Protein AF-A0A0U1M9D7-F1 (afdb_monomer_lite)

Organism: Talaromyces islandicus (NCBI:txid28573)

Sequence (191 aa):
MPFYHEQEESTPPPYGEDICLDQNQIEQNFIQRRTQWIRKDQLAHGVSSQAFLGKPVVIPRLAVHSMMSSPLPFMRAYAPDLQQLNISAEDFMAFIDNLAVVQTEPAPLQALNLAGTGIGFIPWHWALAAGLAMSASAIAGSKTITKRRTAKYLEIVNRDYFNPRGLKVSLYKDDDLFGLIRYPSNRPKLA

Structure (mmCIF, N/CA/C/O backbone):
data_AF-A0A0U1M9D7-F1
#
_entry.id   AF-A0A0U1M9D7-F1
#
loop_
_atom_site.group_PDB
_atom_site.id
_atom_site.type_symbol
_atom_site.label_atom_id
_atom_site.label_alt_id
_atom_site.label_comp_id
_atom_site.label_asym_id
_atom_site.label_entity_id
_atom_site.label_seq_id
_atom_site.pdbx_PDB_ins_code
_atom_site.Cartn_x
_atom_site.Cartn_y
_atom_site.Cartn_z
_atom_site.occupancy
_atom_site.B_iso_or_equiv
_atom_site.auth_seq_id
_atom_site.auth_comp_id
_atom_site.auth_asym_id
_atom_site.auth_atom_id
_atom_site.pdbx_PDB_model_num
ATOM 1 N N . MET A 1 1 ? 45.659 -6.873 -57.766 1.00 36.25 1 MET A N 1
ATOM 2 C CA . MET A 1 1 ? 46.000 -6.051 -56.589 1.00 36.25 1 MET A CA 1
ATOM 3 C C . MET A 1 1 ? 44.703 -5.715 -55.874 1.00 36.25 1 MET A C 1
ATOM 5 O O . MET A 1 1 ? 43.849 -5.122 -56.523 1.00 36.25 1 MET A O 1
ATOM 9 N N . PRO A 1 2 ? 44.485 -6.172 -54.632 1.00 41.72 2 PRO A N 1
ATOM 10 C CA . PRO A 1 2 ? 43.282 -5.830 -53.888 1.00 41.72 2 PRO A CA 1
ATOM 11 C C . PRO A 1 2 ? 43.456 -4.456 -53.229 1.00 41.72 2 PRO A C 1
ATOM 13 O O . PRO A 1 2 ? 44.486 -4.176 -52.620 1.00 41.72 2 PRO A O 1
ATOM 16 N N . PHE A 1 3 ? 42.451 -3.601 -53.394 1.00 39.22 3 PHE A N 1
ATOM 17 C CA . PHE A 1 3 ? 42.316 -2.344 -52.671 1.00 39.22 3 PHE A CA 1
ATOM 18 C C . PHE A 1 3 ? 41.919 -2.667 -51.228 1.00 39.22 3 PHE A C 1
ATOM 20 O O . PHE A 1 3 ? 40.866 -3.260 -50.997 1.00 39.22 3 PHE A O 1
ATOM 27 N N . TYR A 1 4 ? 42.764 -2.306 -50.265 1.00 38.41 4 TYR A N 1
ATOM 28 C CA . TYR A 1 4 ? 42.362 -2.260 -48.865 1.00 38.41 4 TYR A CA 1
ATOM 29 C C . TYR A 1 4 ? 41.505 -1.007 -48.675 1.00 38.41 4 TYR A C 1
ATOM 31 O O . TYR A 1 4 ? 41.983 0.104 -48.882 1.00 38.41 4 TYR A O 1
ATOM 39 N N . HIS A 1 5 ? 40.235 -1.186 -48.312 1.00 42.78 5 HIS A N 1
ATOM 40 C CA . HIS A 1 5 ? 39.482 -0.118 -47.668 1.00 42.78 5 HIS A CA 1
ATOM 41 C C . HIS A 1 5 ? 40.053 0.043 -46.258 1.00 42.78 5 HIS A C 1
ATOM 43 O O . HIS A 1 5 ? 39.955 -0.881 -45.450 1.00 42.78 5 HIS A O 1
ATOM 49 N N . GLU A 1 6 ? 40.669 1.192 -45.980 1.00 44.59 6 GLU A N 1
ATOM 50 C CA . GLU A 1 6 ? 40.915 1.647 -44.613 1.00 44.59 6 GLU A CA 1
ATOM 51 C C . GLU A 1 6 ? 39.573 1.654 -43.876 1.00 44.59 6 GLU A C 1
ATOM 53 O O . GLU A 1 6 ? 38.659 2.411 -44.204 1.00 44.59 6 GLU A O 1
ATOM 58 N N . GLN A 1 7 ? 39.425 0.732 -42.926 1.00 40.12 7 GLN A N 1
ATOM 59 C CA . GLN A 1 7 ? 38.350 0.788 -41.953 1.00 40.12 7 GLN A CA 1
ATOM 60 C C . GLN A 1 7 ? 38.670 1.974 -41.047 1.00 40.12 7 GLN A C 1
ATOM 62 O O . GLN A 1 7 ? 39.645 1.920 -40.301 1.00 40.12 7 GLN A O 1
ATOM 67 N N . GLU A 1 8 ? 37.882 3.044 -41.144 1.00 46.41 8 GLU A N 1
ATOM 68 C CA . GLU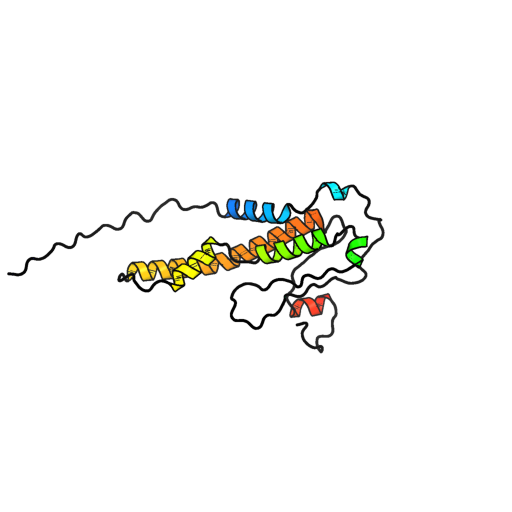 A 1 8 ? 37.907 4.126 -40.164 1.00 46.41 8 GLU A CA 1
ATOM 69 C C . GLU A 1 8 ? 37.735 3.515 -38.770 1.00 46.41 8 GLU A C 1
ATOM 71 O O . GLU A 1 8 ? 36.670 3.005 -38.410 1.00 46.41 8 GLU A O 1
ATOM 76 N N . GLU A 1 9 ? 38.810 3.543 -37.986 1.00 47.66 9 GLU A N 1
ATOM 77 C CA . GLU A 1 9 ? 38.785 3.268 -36.560 1.00 47.66 9 GLU A CA 1
ATOM 78 C C . GLU A 1 9 ? 38.036 4.426 -35.894 1.00 47.66 9 GLU A C 1
ATOM 80 O O . GLU A 1 9 ? 38.610 5.418 -35.448 1.00 47.66 9 GLU A O 1
ATOM 85 N N . SER A 1 10 ? 36.705 4.333 -35.920 1.00 47.31 10 SER A N 1
ATOM 86 C CA . SER A 1 10 ? 35.810 5.233 -35.208 1.00 47.31 10 SER A CA 1
ATOM 87 C C . SER A 1 10 ? 36.142 5.132 -33.727 1.00 47.31 10 SER A C 1
ATOM 89 O O . SER A 1 10 ? 35.781 4.154 -33.066 1.00 47.31 10 SER A O 1
ATOM 91 N N . THR A 1 11 ? 36.806 6.154 -33.193 1.00 47.84 11 THR A N 1
ATOM 92 C CA . THR A 1 11 ? 36.944 6.324 -31.750 1.00 47.84 11 THR A CA 1
ATOM 93 C C . THR A 1 11 ? 35.547 6.260 -31.121 1.00 47.84 11 THR A C 1
ATOM 95 O O . THR A 1 11 ? 34.596 6.834 -31.665 1.00 47.84 11 THR A O 1
ATOM 98 N N . PRO A 1 12 ? 35.361 5.506 -30.023 1.00 56.47 12 PRO A N 1
ATOM 99 C CA . PRO A 1 12 ? 34.062 5.448 -29.377 1.00 56.47 12 PRO A CA 1
ATOM 100 C C . PRO A 1 12 ? 33.688 6.865 -28.920 1.00 56.47 12 PRO A C 1
ATOM 102 O O . PRO A 1 12 ? 34.541 7.559 -28.354 1.00 56.47 12 PRO A O 1
ATOM 105 N N . PRO A 1 13 ? 32.443 7.322 -29.153 1.00 52.22 13 PRO A N 1
ATOM 106 C CA . PRO A 1 13 ? 32.000 8.591 -28.599 1.00 52.22 13 PRO A CA 1
ATOM 107 C C . PRO A 1 13 ? 32.137 8.538 -27.069 1.00 52.22 13 PRO A C 1
ATOM 109 O O . PRO A 1 13 ? 32.015 7.456 -26.483 1.00 52.22 13 PRO A O 1
ATOM 112 N N . PRO A 1 14 ? 32.411 9.673 -26.403 1.00 42.28 14 PRO A N 1
ATOM 113 C CA . PRO A 1 14 ? 32.529 9.706 -24.955 1.00 42.28 14 PRO A CA 1
ATOM 114 C C . PRO A 1 14 ? 31.176 9.316 -24.346 1.00 42.28 14 PRO A C 1
ATOM 116 O O . PRO A 1 14 ? 30.252 10.117 -24.272 1.00 42.28 14 PRO A O 1
ATOM 119 N N . TYR A 1 15 ? 31.044 8.056 -23.924 1.00 49.47 15 TYR A N 1
ATOM 120 C CA . TYR A 1 15 ? 29.931 7.583 -23.101 1.00 49.47 15 TYR A CA 1
ATOM 121 C C . TYR A 1 15 ? 30.219 7.945 -21.650 1.00 49.47 15 TYR A C 1
ATOM 123 O O . TYR A 1 15 ? 30.450 7.093 -20.793 1.00 49.47 15 TYR A O 1
ATOM 131 N N . GLY A 1 16 ? 30.278 9.240 -21.398 1.00 50.97 16 GLY A N 1
ATOM 132 C CA . GLY A 1 16 ? 30.528 9.791 -20.090 1.00 50.97 16 GLY A CA 1
ATOM 133 C C . GLY A 1 16 ? 29.799 11.108 -20.004 1.00 50.97 16 GLY A C 1
ATOM 134 O O . GLY A 1 16 ? 30.095 12.009 -20.776 1.00 50.97 16 GLY A O 1
ATOM 135 N N . GLU A 1 17 ? 28.912 11.175 -19.018 1.00 46.34 17 GLU A N 1
ATOM 136 C CA . GLU A 1 17 ? 28.284 12.385 -18.489 1.00 46.34 17 GLU A CA 1
ATOM 137 C C . GLU A 1 17 ? 26.904 12.715 -19.101 1.00 46.34 17 GLU A C 1
ATOM 139 O O . GLU A 1 17 ? 26.697 12.767 -20.308 1.00 46.34 17 GLU A O 1
ATOM 144 N N . ASP A 1 18 ? 25.937 12.865 -18.187 1.00 44.12 18 ASP A N 1
ATOM 145 C CA . ASP A 1 18 ? 24.593 13.434 -18.362 1.00 44.12 18 ASP A CA 1
ATOM 146 C C . ASP A 1 18 ? 23.408 12.539 -18.773 1.00 44.12 18 ASP A C 1
ATOM 148 O O . ASP A 1 18 ? 22.563 12.916 -19.579 1.00 44.12 18 ASP A O 1
ATOM 152 N N . ILE A 1 19 ? 23.208 11.418 -18.065 1.00 43.97 19 ILE A N 1
ATOM 153 C CA . ILE A 1 19 ? 21.839 11.000 -17.683 1.00 43.97 19 ILE A CA 1
ATOM 154 C C . ILE A 1 19 ? 21.807 10.654 -16.189 1.00 43.97 19 ILE A C 1
ATOM 156 O O . ILE A 1 19 ? 21.327 9.606 -15.760 1.00 43.97 19 ILE A O 1
ATOM 160 N N . CYS A 1 20 ? 22.293 11.565 -15.348 1.00 43.25 20 CYS A N 1
ATOM 161 C CA . CYS A 1 20 ? 21.840 11.621 -13.961 1.00 43.25 20 CYS A CA 1
ATOM 162 C C . CYS A 1 20 ? 20.427 12.223 -13.956 1.00 43.25 20 CYS A C 1
ATOM 164 O O . CYS A 1 20 ? 20.214 13.331 -13.474 1.00 43.25 20 CYS A O 1
ATOM 166 N N . LEU A 1 21 ? 19.445 11.515 -14.532 1.00 53.12 21 LEU A N 1
ATOM 167 C CA . LEU A 1 21 ? 18.048 11.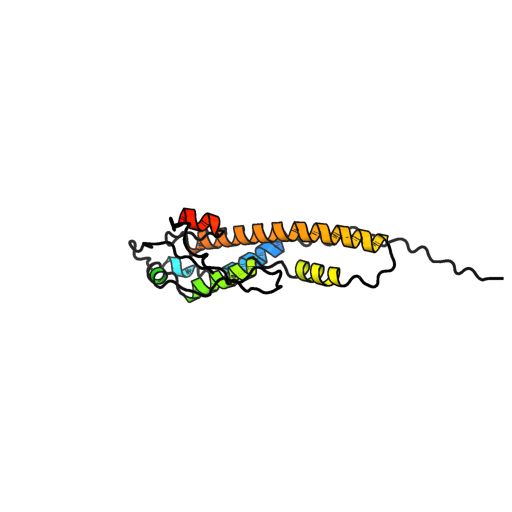768 -14.187 1.00 53.12 21 LEU A CA 1
ATOM 168 C C . LEU A 1 21 ? 17.990 11.685 -12.665 1.00 53.12 21 LEU A C 1
ATOM 170 O O . LEU A 1 21 ? 18.340 10.636 -12.120 1.00 53.12 21 LEU A O 1
ATOM 174 N N . ASP A 1 22 ? 17.609 12.767 -11.985 1.00 60.16 22 ASP A N 1
ATOM 175 C CA . ASP A 1 22 ? 17.442 12.733 -10.535 1.00 60.16 22 ASP A CA 1
ATOM 176 C C . ASP A 1 22 ? 16.290 11.777 -10.205 1.00 60.16 22 ASP A C 1
ATOM 178 O O . ASP A 1 22 ? 15.110 12.139 -10.136 1.00 60.16 22 ASP A O 1
ATOM 182 N N . GLN A 1 23 ? 16.649 10.501 -10.058 1.00 61.78 23 GLN A N 1
ATOM 183 C CA . GLN A 1 23 ? 15.722 9.418 -9.790 1.00 61.78 23 GLN A CA 1
ATOM 184 C C . GLN A 1 23 ? 14.949 9.725 -8.511 1.00 61.78 23 GLN A C 1
ATOM 186 O O . GLN A 1 23 ? 13.764 9.425 -8.443 1.00 61.78 23 GLN A O 1
ATOM 191 N N . ASN A 1 24 ? 15.548 10.407 -7.527 1.00 65.69 24 ASN A N 1
ATOM 192 C CA . ASN A 1 24 ? 14.829 10.772 -6.312 1.00 65.69 24 ASN A CA 1
ATOM 193 C C . ASN A 1 24 ? 13.682 11.744 -6.603 1.00 65.69 24 ASN A C 1
ATOM 195 O O . ASN A 1 24 ? 12.569 11.507 -6.139 1.00 65.69 24 ASN A O 1
ATOM 199 N N . GLN A 1 25 ? 13.897 12.799 -7.390 1.00 68.25 25 GLN A N 1
ATOM 200 C CA . GLN A 1 25 ? 12.840 13.755 -7.727 1.00 68.25 25 GLN A CA 1
ATOM 201 C C . GLN A 1 25 ? 11.716 13.124 -8.564 1.00 68.25 25 GLN A C 1
ATOM 203 O O . GLN A 1 25 ? 10.538 13.411 -8.327 1.00 68.25 25 GLN A O 1
ATOM 208 N N . ILE A 1 26 ? 12.035 12.226 -9.501 1.00 71.12 26 ILE A N 1
ATOM 209 C CA . ILE A 1 26 ? 11.025 11.489 -10.284 1.00 71.12 26 ILE A CA 1
ATOM 210 C C . ILE A 1 26 ? 10.156 10.625 -9.362 1.00 71.12 26 ILE A C 1
ATOM 212 O O . ILE A 1 26 ? 8.925 10.662 -9.443 1.00 71.12 26 ILE A O 1
ATOM 216 N N . GLU A 1 27 ? 10.789 9.892 -8.448 1.00 72.94 27 GLU A N 1
ATOM 217 C CA . GLU A 1 27 ? 10.120 9.009 -7.492 1.00 72.94 27 GLU A CA 1
ATOM 218 C C . GLU A 1 27 ? 9.228 9.797 -6.518 1.00 72.94 27 GLU A C 1
ATOM 220 O O . GLU A 1 27 ? 8.098 9.398 -6.242 1.00 72.94 27 GLU A O 1
ATOM 225 N N . GLN A 1 28 ? 9.677 10.963 -6.052 1.00 76.56 28 GLN A N 1
ATOM 226 C CA . GLN A 1 28 ? 8.895 11.840 -5.171 1.00 76.56 28 GLN A CA 1
ATOM 227 C C . GLN A 1 28 ? 7.637 12.370 -5.866 1.00 76.56 28 GLN A C 1
ATOM 229 O O . GLN A 1 28 ? 6.535 12.239 -5.334 1.00 76.56 28 GLN A O 1
ATOM 234 N N . ASN A 1 29 ? 7.784 12.895 -7.087 1.00 81.69 29 ASN A N 1
ATOM 235 C CA . ASN A 1 29 ? 6.660 13.375 -7.895 1.00 81.69 29 ASN A CA 1
ATOM 236 C C . ASN A 1 29 ? 5.676 12.251 -8.243 1.00 81.69 29 ASN A C 1
ATOM 238 O O . ASN A 1 29 ? 4.466 12.470 -8.345 1.00 81.69 29 ASN A O 1
ATOM 242 N N . PHE A 1 30 ? 6.185 11.037 -8.461 1.00 83.75 30 PHE A N 1
ATOM 243 C CA . PHE A 1 30 ? 5.351 9.864 -8.677 1.00 83.75 30 PHE A CA 1
ATOM 244 C C . PHE A 1 30 ? 4.516 9.551 -7.433 1.00 83.75 30 PHE A C 1
ATOM 246 O O . PHE A 1 30 ? 3.293 9.489 -7.532 1.00 83.75 30 PHE A O 1
ATOM 253 N N . ILE A 1 31 ? 5.143 9.428 -6.260 1.00 83.88 31 ILE A N 1
ATOM 254 C CA . ILE A 1 31 ? 4.442 9.124 -5.006 1.00 83.88 31 ILE A CA 1
ATOM 255 C C . ILE A 1 31 ? 3.432 10.219 -4.652 1.00 83.88 31 ILE A C 1
ATOM 257 O O . ILE A 1 31 ? 2.292 9.899 -4.328 1.00 83.88 31 ILE A O 1
ATOM 261 N N . GLN A 1 32 ? 3.799 11.494 -4.797 1.00 84.25 32 GLN A N 1
ATOM 262 C CA . GLN A 1 32 ? 2.916 12.623 -4.500 1.00 84.25 32 GLN A CA 1
ATOM 263 C C . GLN A 1 32 ? 1.627 12.591 -5.333 1.00 84.25 32 GLN A C 1
ATOM 265 O O . GLN A 1 32 ? 0.534 12.790 -4.800 1.00 84.25 32 GLN A O 1
ATOM 270 N N . ARG A 1 33 ? 1.726 12.263 -6.628 1.00 85.12 33 ARG A N 1
ATOM 271 C CA . ARG A 1 33 ? 0.546 12.059 -7.485 1.00 85.12 33 ARG A CA 1
ATOM 272 C C . ARG A 1 33 ? -0.312 10.883 -7.029 1.00 85.12 33 ARG A C 1
ATOM 274 O O . ARG A 1 33 ? -1.530 10.942 -7.135 1.00 85.12 33 ARG A O 1
ATOM 281 N N . ARG A 1 34 ? 0.298 9.823 -6.497 1.00 88.94 34 ARG A N 1
ATOM 282 C CA . ARG A 1 34 ? -0.420 8.644 -5.983 1.00 88.94 34 ARG A CA 1
ATOM 283 C C . ARG A 1 34 ? -1.068 8.876 -4.619 1.00 88.94 34 ARG A C 1
ATOM 285 O O . ARG A 1 34 ? -1.899 8.069 -4.218 1.00 88.94 34 ARG A O 1
ATOM 292 N N . THR A 1 35 ? -0.741 9.967 -3.929 1.00 88.62 35 THR A N 1
ATOM 293 C CA . THR A 1 35 ? -1.329 10.345 -2.632 1.00 88.62 35 THR A CA 1
ATOM 294 C C . THR A 1 35 ? -2.276 11.542 -2.720 1.00 88.62 35 THR A C 1
ATOM 296 O O . THR A 1 35 ? -2.835 11.946 -1.709 1.00 88.62 35 THR A O 1
ATOM 299 N N . GLN A 1 36 ? -2.496 12.109 -3.912 1.00 89.19 36 GLN A N 1
ATOM 300 C CA . GLN A 1 36 ? -3.349 13.294 -4.096 1.00 89.19 36 GLN A CA 1
ATOM 301 C C . GLN A 1 36 ? -4.836 13.054 -3.785 1.00 89.19 36 GLN A C 1
ATOM 303 O O . GLN A 1 36 ? -5.575 14.007 -3.569 1.00 89.19 36 GLN A O 1
ATOM 308 N N . TRP A 1 37 ? -5.273 11.791 -3.765 1.00 88.88 37 TRP A N 1
ATOM 309 C CA . TRP A 1 37 ? -6.635 11.409 -3.383 1.00 88.88 37 TRP A CA 1
ATOM 310 C C . TRP A 1 37 ? -6.909 11.640 -1.888 1.00 88.88 37 TRP A C 1
ATOM 312 O O . TRP A 1 37 ? -8.065 11.726 -1.490 1.00 88.88 37 TRP A O 1
ATOM 322 N N . ILE A 1 38 ? -5.864 11.772 -1.058 1.00 87.94 38 ILE A N 1
ATOM 323 C CA . ILE A 1 38 ? -6.004 12.048 0.373 1.00 87.94 38 ILE A CA 1
ATOM 324 C C . ILE A 1 38 ? -6.517 13.479 0.548 1.00 87.94 38 ILE A C 1
ATOM 326 O O . ILE A 1 38 ? -5.766 14.458 0.519 1.00 87.94 38 ILE A O 1
ATOM 330 N N . ARG A 1 39 ? -7.827 13.591 0.747 1.00 78.06 39 ARG A N 1
ATOM 331 C CA . ARG A 1 39 ? -8.518 14.843 1.037 1.00 78.06 39 ARG A CA 1
ATOM 332 C C . ARG A 1 39 ? -8.179 15.349 2.441 1.00 78.06 39 ARG A C 1
ATOM 334 O O . ARG A 1 39 ? -8.550 14.737 3.441 1.00 78.06 39 ARG A O 1
ATOM 341 N N . LYS A 1 40 ? -7.454 16.473 2.523 1.00 65.94 40 LYS A N 1
ATOM 342 C CA . LYS A 1 40 ? -7.027 17.087 3.800 1.00 65.94 40 LYS A CA 1
ATOM 343 C C . LYS A 1 40 ? -8.186 17.709 4.592 1.00 65.94 40 LYS A C 1
ATOM 345 O O . LYS A 1 40 ? -8.099 17.824 5.809 1.00 65.94 40 LYS A O 1
ATOM 350 N N . ASP A 1 41 ? -9.265 18.084 3.914 1.00 57.84 41 ASP A N 1
ATOM 351 C CA . ASP A 1 41 ? -10.475 18.711 4.458 1.00 57.84 41 ASP A CA 1
ATOM 352 C C . ASP A 1 41 ? -11.348 17.756 5.292 1.00 57.84 41 ASP A C 1
ATOM 354 O O . ASP A 1 41 ? -12.116 18.197 6.149 1.00 57.84 41 ASP A O 1
ATOM 358 N N . GLN A 1 42 ? -11.202 16.439 5.113 1.00 55.34 42 GLN A N 1
ATOM 359 C CA . GLN A 1 42 ? -12.016 15.456 5.836 1.00 55.34 42 GLN A CA 1
ATOM 360 C C . GLN A 1 42 ? -11.617 15.244 7.301 1.00 55.34 42 GLN A C 1
ATOM 362 O O . GLN A 1 42 ? -12.411 14.706 8.068 1.00 55.34 42 GLN A O 1
ATOM 367 N N . LEU A 1 43 ? -10.436 15.699 7.728 1.00 55.22 43 LEU A N 1
ATOM 368 C CA . LEU A 1 43 ? -9.989 15.564 9.122 1.00 55.22 43 LEU A CA 1
ATOM 369 C C . LEU A 1 43 ? -10.811 16.416 10.109 1.00 55.22 43 LEU A C 1
ATOM 371 O O . LEU A 1 43 ? -10.739 16.188 11.313 1.00 55.22 43 LEU A O 1
ATOM 375 N N . ALA A 1 44 ? -11.596 17.378 9.611 1.00 51.00 44 ALA A N 1
ATOM 376 C CA . ALA A 1 44 ? -12.417 18.273 10.425 1.00 51.00 44 ALA A CA 1
ATOM 377 C C . ALA A 1 44 ? -13.848 17.758 10.684 1.00 51.00 44 ALA A C 1
ATOM 379 O O . ALA A 1 44 ? -14.526 18.269 11.574 1.00 51.00 44 ALA A O 1
ATOM 380 N N . HIS A 1 45 ? -14.320 16.756 9.933 1.00 52.00 45 HIS A N 1
ATOM 381 C CA . HIS A 1 45 ? -15.680 16.232 10.074 1.00 52.00 45 HIS A CA 1
ATOM 382 C C . HIS A 1 45 ? -15.664 15.029 11.025 1.00 52.00 45 HIS A C 1
ATOM 384 O O . HIS A 1 45 ? -15.093 13.984 10.720 1.00 52.00 45 HIS A O 1
ATOM 390 N N . GLY A 1 46 ? -16.236 15.237 12.215 1.00 54.78 46 GLY A N 1
ATOM 391 C CA . GLY A 1 46 ? -16.109 14.406 13.413 1.00 54.78 46 GLY A CA 1
ATOM 392 C C . GLY A 1 46 ? -16.042 12.899 13.174 1.00 54.78 46 GLY A C 1
ATOM 393 O O . GLY A 1 46 ? -17.024 12.257 12.808 1.00 54.78 46 GLY A O 1
ATOM 394 N N . VAL A 1 47 ? -14.880 12.316 13.469 1.00 55.19 47 VAL A N 1
ATOM 395 C CA . VAL A 1 47 ? -14.784 10.899 13.822 1.00 55.19 47 VAL A CA 1
ATOM 396 C C . VAL A 1 47 ? -15.582 10.732 15.110 1.00 55.19 47 VAL A C 1
ATOM 398 O O . VAL A 1 47 ? -15.250 11.347 16.124 1.00 55.19 47 VAL A O 1
ATOM 401 N N . SER A 1 48 ? -16.653 9.934 15.087 1.00 56.53 48 SER A N 1
ATOM 402 C CA . SER A 1 48 ? -17.290 9.508 16.332 1.00 56.53 48 SER A CA 1
ATOM 403 C C . SER A 1 48 ? -16.218 8.797 17.156 1.00 56.53 48 SER A C 1
ATOM 405 O O . SER A 1 48 ? -15.706 7.767 16.719 1.00 56.53 48 SER A O 1
ATOM 407 N N . SER A 1 49 ? -15.858 9.367 18.308 1.00 56.34 49 SER A N 1
ATOM 408 C CA . SER A 1 49 ? -14.708 9.020 19.166 1.00 56.34 49 SER A CA 1
ATOM 409 C C . SER A 1 49 ? -14.692 7.578 19.723 1.00 56.34 49 SER A C 1
ATOM 411 O O . SER A 1 49 ? -13.997 7.300 20.697 1.00 56.34 49 SER A O 1
ATOM 413 N N . GLN A 1 50 ? -15.468 6.655 19.155 1.00 59.69 50 GLN A N 1
ATOM 414 C CA . GLN A 1 50 ? -15.751 5.347 19.737 1.00 59.69 50 GLN A CA 1
ATOM 415 C C . GLN A 1 50 ? -15.850 4.193 18.730 1.00 59.69 50 GLN A C 1
ATOM 417 O O . GLN A 1 50 ? -16.025 3.052 19.153 1.00 59.69 50 GLN A O 1
ATOM 422 N N . ALA A 1 51 ? -15.727 4.447 17.423 1.00 70.31 51 ALA A N 1
ATOM 423 C CA . ALA A 1 51 ? -15.697 3.371 16.435 1.00 70.31 51 ALA A CA 1
ATOM 424 C C . ALA A 1 51 ? -14.308 2.708 16.420 1.00 70.31 51 ALA A C 1
ATOM 426 O O . ALA A 1 51 ? -13.288 3.390 16.333 1.00 70.31 51 ALA A O 1
ATOM 427 N N . PHE A 1 52 ? -14.263 1.378 16.504 1.00 80.88 52 PHE A N 1
ATOM 428 C CA . PHE A 1 52 ? -13.048 0.575 16.358 1.00 80.88 52 PHE A CA 1
ATOM 429 C C . PHE A 1 52 ? -13.357 -0.682 15.543 1.00 80.88 52 PHE A C 1
ATOM 431 O O . PHE A 1 52 ? -14.462 -1.221 15.607 1.00 80.88 52 PHE A O 1
ATOM 438 N N . LEU A 1 53 ? -12.376 -1.177 14.786 1.00 85.38 53 LEU A N 1
ATOM 439 C CA . LEU A 1 53 ? -12.521 -2.458 14.099 1.00 85.38 53 LEU A CA 1
ATOM 440 C C . LEU A 1 53 ? -12.405 -3.603 15.107 1.00 85.38 53 LEU A C 1
ATOM 442 O O . LEU A 1 53 ? -11.365 -3.778 15.738 1.00 85.38 53 LEU A O 1
ATOM 446 N N . GLY A 1 54 ? -13.445 -4.433 15.214 1.00 85.50 54 GLY A N 1
ATOM 447 C CA . GLY A 1 54 ? -13.393 -5.653 16.028 1.00 85.50 54 GLY A CA 1
ATOM 448 C C . GLY A 1 54 ? -12.474 -6.737 15.447 1.00 85.50 54 GLY A C 1
ATOM 449 O O . GLY A 1 54 ? -12.063 -7.650 16.162 1.00 85.50 54 GLY A O 1
ATOM 450 N N . LYS A 1 55 ? -12.157 -6.656 14.147 1.00 87.31 55 LYS A N 1
ATOM 451 C CA . LYS A 1 55 ? -11.273 -7.578 13.421 1.00 87.31 55 LYS A CA 1
ATOM 452 C C . LYS A 1 55 ? -10.478 -6.830 12.347 1.00 87.31 55 LYS A C 1
ATOM 454 O O . LYS A 1 55 ? -10.988 -5.856 11.796 1.00 87.31 55 LYS A O 1
ATOM 459 N N . PRO A 1 56 ? -9.263 -7.288 12.003 1.00 89.25 56 PRO A N 1
ATOM 460 C CA . PRO A 1 56 ? -8.520 -6.714 10.889 1.00 89.25 56 PRO A CA 1
ATOM 461 C C . PRO A 1 56 ? -9.257 -6.941 9.564 1.00 89.25 56 PRO A C 1
ATOM 463 O O . PRO A 1 56 ? -9.794 -8.021 9.315 1.00 89.25 56 PRO A O 1
ATOM 466 N N . VAL A 1 57 ? -9.235 -5.929 8.698 1.00 91.81 57 VAL A N 1
ATOM 467 C CA . VAL A 1 57 ? -9.687 -6.047 7.308 1.00 91.81 57 VAL A CA 1
ATOM 468 C C . VAL A 1 57 ? -8.516 -6.543 6.468 1.00 91.81 57 VAL A C 1
ATOM 470 O O . VAL A 1 57 ? -7.458 -5.917 6.436 1.00 91.81 57 VAL A O 1
ATOM 473 N N . VAL A 1 58 ? -8.708 -7.673 5.793 1.00 91.62 58 VAL A N 1
ATOM 474 C CA . VAL A 1 58 ? -7.697 -8.297 4.934 1.00 91.62 58 VAL A CA 1
ATOM 475 C C . VAL A 1 58 ? -8.189 -8.260 3.495 1.00 91.62 58 VAL A C 1
ATOM 477 O O . VAL A 1 58 ? -9.282 -8.742 3.204 1.00 91.62 58 VAL A O 1
ATOM 480 N N . ILE A 1 59 ? -7.367 -7.713 2.600 1.00 92.06 59 ILE A N 1
ATOM 481 C CA . ILE A 1 59 ? -7.621 -7.699 1.159 1.00 92.06 59 ILE A CA 1
ATOM 482 C C . ILE A 1 59 ? -6.567 -8.579 0.474 1.00 92.06 59 ILE A C 1
ATOM 484 O O . ILE A 1 59 ? -5.386 -8.217 0.492 1.00 92.06 59 ILE A O 1
ATOM 488 N N . PRO A 1 60 ? -6.950 -9.726 -0.112 1.00 89.06 60 PRO A N 1
ATOM 489 C CA . PRO A 1 60 ? -6.014 -10.591 -0.815 1.00 89.06 60 PRO A CA 1
ATOM 490 C C . PRO A 1 60 ? -5.564 -9.972 -2.143 1.00 89.06 60 PRO A C 1
ATOM 492 O O . PRO A 1 60 ? -6.255 -9.137 -2.742 1.00 89.06 60 PRO A O 1
ATOM 495 N N . ARG A 1 61 ? -4.397 -10.408 -2.625 1.00 85.94 61 ARG A N 1
ATOM 496 C CA . ARG A 1 61 ? -4.022 -10.218 -4.031 1.00 85.94 61 ARG A CA 1
ATOM 497 C C . ARG A 1 61 ? -4.775 -11.221 -4.883 1.00 85.94 61 ARG A C 1
ATOM 499 O O . ARG A 1 61 ? -4.994 -12.340 -4.447 1.00 85.94 61 ARG A O 1
ATOM 506 N N . LEU A 1 62 ? -5.138 -10.835 -6.099 1.00 80.38 62 LEU A N 1
ATOM 507 C CA . LEU A 1 62 ? -5.663 -11.802 -7.052 1.00 80.38 62 LEU A CA 1
ATOM 508 C C . LEU A 1 62 ? -4.528 -12.744 -7.453 1.00 80.38 62 LEU A C 1
ATOM 510 O O . LEU A 1 62 ? -3.503 -12.272 -7.939 1.00 80.38 62 LEU A O 1
ATOM 514 N N . ALA A 1 63 ? -4.701 -14.053 -7.289 1.00 65.94 63 ALA A N 1
ATOM 515 C CA . ALA A 1 63 ? -3.855 -15.034 -7.950 1.00 65.94 63 ALA A CA 1
ATOM 516 C C . ALA A 1 63 ? -4.409 -15.299 -9.353 1.00 65.94 63 ALA A C 1
ATOM 518 O O . ALA A 1 63 ? -5.461 -15.912 -9.525 1.00 65.94 63 ALA A O 1
ATOM 519 N N . VAL A 1 64 ? -3.695 -14.845 -10.382 1.00 57.88 64 VAL A N 1
ATOM 520 C CA . VAL A 1 64 ? -3.919 -15.315 -11.749 1.00 57.88 64 VAL A CA 1
ATOM 521 C C . VAL A 1 64 ? -2.794 -16.271 -12.097 1.00 57.88 64 VAL A C 1
ATOM 523 O O . VAL A 1 64 ? -1.614 -15.932 -12.024 1.00 57.88 64 VAL A O 1
ATOM 526 N N . HIS A 1 65 ? -3.168 -17.490 -12.465 1.00 51.53 65 HIS A N 1
ATOM 527 C CA . HIS A 1 65 ? -2.252 -18.518 -12.942 1.00 51.53 65 HIS A CA 1
ATOM 528 C C . HIS A 1 65 ? -1.824 -18.187 -14.384 1.00 51.53 65 HIS A C 1
ATOM 530 O O . HIS A 1 65 ? -2.215 -18.858 -15.337 1.00 51.53 65 HIS A O 1
ATOM 536 N N . SER A 1 66 ? -1.089 -17.089 -14.571 1.00 48.91 66 SER A N 1
ATOM 537 C CA . SER A 1 66 ? -0.654 -16.626 -15.890 1.00 48.91 66 SER A CA 1
ATOM 538 C C . SER A 1 66 ? 0.800 -16.159 -15.871 1.00 48.91 66 SER A C 1
ATOM 540 O O . SER A 1 66 ? 1.292 -15.679 -14.853 1.00 48.91 66 SER A O 1
ATOM 542 N N . MET A 1 67 ? 1.473 -16.302 -17.018 1.00 50.50 67 MET A N 1
ATOM 543 C CA . MET A 1 67 ? 2.886 -15.991 -17.303 1.00 50.50 67 MET A CA 1
ATOM 544 C C . MET A 1 67 ? 3.239 -14.486 -17.212 1.00 50.50 67 MET A C 1
ATOM 546 O O . MET A 1 67 ? 4.044 -13.985 -17.993 1.00 50.50 67 MET A O 1
ATOM 550 N N . MET A 1 68 ? 2.617 -13.715 -16.319 1.00 54.59 68 MET A N 1
ATOM 551 C CA . MET A 1 68 ? 2.828 -12.270 -16.226 1.00 54.59 68 MET A CA 1
ATOM 552 C C . MET A 1 68 ? 3.822 -11.943 -15.104 1.00 54.59 68 MET A C 1
ATOM 554 O O . MET A 1 68 ? 3.584 -12.256 -13.943 1.00 54.59 68 MET A O 1
ATOM 558 N N . SER A 1 69 ? 4.930 -11.277 -15.443 1.00 57.69 69 SER A N 1
ATOM 559 C CA . SER A 1 69 ? 6.008 -10.914 -14.500 1.00 57.69 69 SER A CA 1
ATOM 560 C C . SER A 1 69 ? 5.704 -9.692 -13.616 1.00 57.69 69 SER A C 1
ATOM 562 O O . SER A 1 69 ? 6.584 -9.222 -12.897 1.00 57.69 69 SER A O 1
ATOM 564 N N . SER A 1 70 ? 4.484 -9.146 -13.675 1.00 60.16 70 SER A N 1
ATOM 565 C CA . SER A 1 70 ? 4.078 -7.956 -12.916 1.00 60.16 70 SER A CA 1
ATOM 566 C C . SER A 1 70 ? 3.337 -8.355 -11.635 1.00 60.16 70 SER A C 1
ATOM 568 O O . SER A 1 70 ? 2.553 -9.308 -11.673 1.00 60.16 70 SER A O 1
ATOM 570 N N . PRO A 1 71 ? 3.538 -7.659 -10.497 1.00 64.38 71 PRO A N 1
ATOM 571 C CA . PRO A 1 71 ? 2.777 -7.942 -9.290 1.00 64.38 71 PRO A CA 1
ATOM 572 C C . PRO A 1 71 ? 1.281 -7.803 -9.554 1.00 64.38 71 PRO A C 1
ATOM 574 O O . PRO A 1 71 ? 0.805 -6.794 -10.074 1.00 64.38 71 PRO A O 1
ATOM 577 N N . LEU A 1 72 ? 0.548 -8.843 -9.171 1.00 72.69 72 LEU A N 1
ATOM 578 C CA . LEU A 1 72 ? -0.884 -8.926 -9.400 1.00 72.69 72 LEU A CA 1
ATOM 579 C C . LEU A 1 72 ? -1.639 -7.901 -8.545 1.00 72.69 72 LEU A C 1
ATOM 581 O O . LEU A 1 72 ? -1.221 -7.631 -7.407 1.00 72.69 72 LEU A O 1
ATOM 585 N N . PRO A 1 73 ? -2.730 -7.320 -9.079 1.00 82.00 73 PRO A N 1
ATOM 586 C CA . PRO A 1 73 ? -3.516 -6.334 -8.358 1.00 82.00 73 PRO A CA 1
ATOM 587 C C . PRO A 1 73 ? -4.206 -6.961 -7.142 1.00 82.00 73 PRO A C 1
ATOM 589 O O . PRO A 1 73 ? -4.457 -8.168 -7.077 1.00 82.00 73 PRO A O 1
ATOM 592 N N . PHE A 1 74 ? -4.528 -6.118 -6.168 1.00 87.31 74 PHE A N 1
ATOM 593 C CA . PHE A 1 74 ? -5.363 -6.508 -5.037 1.00 87.31 74 PHE A CA 1
ATOM 594 C C . PHE A 1 74 ? -6.819 -6.666 -5.467 1.00 87.31 74 PHE A C 1
ATOM 596 O O . PHE A 1 74 ? -7.282 -6.009 -6.402 1.00 87.31 74 PHE A O 1
ATOM 603 N N . MET A 1 75 ? -7.553 -7.529 -4.767 1.00 88.31 75 MET A N 1
ATOM 604 C CA . MET A 1 75 ? -8.991 -7.643 -4.957 1.00 88.31 75 MET A CA 1
ATOM 605 C C . MET A 1 75 ? -9.663 -6.306 -4.618 1.00 88.31 75 MET A C 1
ATOM 607 O O . MET A 1 75 ? -9.435 -5.741 -3.549 1.00 88.31 75 MET A O 1
ATOM 611 N N . ARG A 1 76 ? -10.518 -5.800 -5.513 1.00 89.75 76 ARG A N 1
ATOM 612 C CA . ARG A 1 76 ? -11.311 -4.584 -5.267 1.00 89.75 76 ARG A CA 1
ATOM 613 C C . ARG A 1 76 ? -12.479 -4.909 -4.336 1.00 89.75 76 ARG A C 1
ATOM 615 O O . ARG A 1 76 ? -13.606 -5.094 -4.781 1.00 89.75 76 ARG A O 1
ATOM 622 N N . ALA A 1 77 ? -12.189 -5.025 -3.043 1.00 90.75 77 ALA A N 1
ATOM 623 C CA . ALA A 1 77 ? -13.162 -5.304 -1.991 1.00 90.75 77 ALA A CA 1
ATOM 624 C C . ALA A 1 77 ? -13.152 -4.199 -0.926 1.00 90.75 77 ALA A C 1
ATOM 626 O O . ALA A 1 77 ? -12.119 -3.589 -0.662 1.00 90.75 77 ALA A O 1
ATOM 627 N N . TYR A 1 78 ? -14.310 -3.943 -0.317 1.00 94.56 78 TYR A N 1
ATOM 628 C CA . TYR A 1 78 ? -14.493 -2.942 0.733 1.00 94.56 78 TYR A CA 1
ATOM 629 C C . TYR A 1 78 ? -15.232 -3.565 1.917 1.00 94.56 78 TYR A C 1
ATOM 631 O O . TYR A 1 78 ? -16.240 -4.245 1.730 1.00 94.56 78 TYR A O 1
ATOM 639 N N . ALA A 1 79 ? -14.731 -3.333 3.129 1.00 93.50 79 ALA A N 1
ATOM 640 C CA . ALA A 1 79 ? -15.398 -3.747 4.356 1.00 93.50 79 ALA A CA 1
ATOM 641 C C . ALA A 1 79 ? -16.315 -2.611 4.849 1.00 93.50 79 ALA A C 1
ATOM 643 O O . ALA A 1 79 ? -15.796 -1.535 5.151 1.00 93.50 79 ALA A O 1
ATOM 644 N N . PRO A 1 80 ? -17.641 -2.825 4.976 1.00 91.50 80 PRO A N 1
ATOM 645 C CA . PRO A 1 80 ? -18.579 -1.782 5.408 1.00 91.50 80 PRO A CA 1
ATOM 646 C C . PRO A 1 80 ? -18.243 -1.151 6.766 1.00 91.50 80 PRO A C 1
ATOM 648 O O . PRO A 1 80 ? -18.504 0.029 6.982 1.00 91.50 80 PRO A O 1
ATOM 651 N N . ASP A 1 81 ? -17.598 -1.903 7.661 1.00 90.62 81 ASP A N 1
ATOM 652 C CA . ASP A 1 81 ? -17.161 -1.425 8.980 1.00 90.62 81 ASP A CA 1
ATOM 653 C C . ASP A 1 81 ? -16.182 -0.239 8.896 1.00 90.62 81 ASP A C 1
ATOM 655 O O . ASP A 1 81 ? -16.099 0.569 9.819 1.00 90.62 81 ASP A O 1
ATOM 659 N N . LEU A 1 82 ? -15.476 -0.082 7.769 1.00 91.81 82 LEU A N 1
ATOM 660 C CA . LEU A 1 82 ? -14.583 1.053 7.521 1.00 91.81 82 LEU A CA 1
ATOM 661 C C . LEU A 1 82 ? -15.343 2.382 7.395 1.00 91.81 82 LEU A C 1
ATOM 663 O O . LEU A 1 82 ? -14.788 3.436 7.708 1.00 91.81 82 LEU A O 1
ATOM 667 N N . GLN A 1 83 ? -16.618 2.351 6.997 1.00 90.38 83 GLN A N 1
ATOM 668 C CA . GLN A 1 83 ? -17.431 3.556 6.833 1.00 90.38 83 GLN A CA 1
ATOM 669 C C . GLN A 1 83 ? -17.612 4.297 8.162 1.00 90.38 83 GLN A C 1
ATOM 671 O O . GLN A 1 83 ? -17.554 5.524 8.201 1.00 90.38 83 GLN A O 1
ATOM 676 N N . GLN A 1 84 ? -17.755 3.553 9.263 1.00 88.50 84 GLN A N 1
ATOM 677 C CA . GLN A 1 84 ? -17.898 4.101 10.619 1.00 88.50 84 GLN A CA 1
ATOM 678 C C . GLN A 1 84 ? -16.617 4.795 11.114 1.00 88.50 84 GLN A C 1
ATOM 680 O O . GLN A 1 84 ? -16.656 5.593 12.045 1.00 88.50 84 GLN A O 1
ATOM 685 N N . LEU A 1 85 ? -15.482 4.514 10.471 1.00 88.69 85 LEU A N 1
ATOM 686 C CA . LEU A 1 85 ? -14.172 5.107 10.749 1.00 88.69 85 LEU A CA 1
ATOM 687 C C . LEU A 1 85 ? -13.850 6.258 9.784 1.00 88.69 85 LEU A C 1
ATOM 689 O O . LEU A 1 85 ? -12.689 6.638 9.638 1.00 88.69 85 LEU A O 1
ATOM 693 N N . ASN A 1 86 ? -14.864 6.808 9.105 1.00 88.69 86 ASN A N 1
ATOM 694 C CA . ASN A 1 86 ? -14.723 7.854 8.089 1.00 88.69 86 ASN A CA 1
ATOM 695 C C . ASN A 1 86 ? -13.778 7.458 6.940 1.00 88.69 86 ASN A C 1
ATOM 697 O O . ASN A 1 86 ? -13.023 8.294 6.435 1.00 88.69 86 ASN A O 1
ATOM 701 N N . ILE A 1 87 ? -13.792 6.183 6.542 1.00 91.19 87 ILE A N 1
ATOM 702 C CA . ILE A 1 87 ? -13.109 5.694 5.339 1.00 91.19 87 ILE A CA 1
ATOM 703 C C . ILE A 1 87 ? -14.172 5.387 4.297 1.00 91.19 87 ILE A C 1
ATOM 705 O O . ILE A 1 87 ? -14.901 4.403 4.424 1.00 91.19 87 ILE A O 1
ATOM 709 N N . SER A 1 88 ? -14.267 6.219 3.264 1.00 91.94 88 SER A N 1
ATOM 710 C CA . SER A 1 88 ? -15.206 5.987 2.168 1.00 91.94 88 SER A CA 1
ATOM 711 C C . SER A 1 88 ? -14.746 4.820 1.286 1.00 91.94 88 SER A C 1
ATOM 713 O O . SER A 1 88 ? -13.552 4.530 1.176 1.00 91.94 88 SER A O 1
ATOM 715 N N . ALA A 1 89 ? -15.694 4.142 0.633 1.00 92.56 89 ALA A N 1
ATOM 716 C CA . ALA A 1 89 ? -15.360 3.108 -0.345 1.00 92.56 89 ALA A CA 1
ATOM 717 C C . ALA A 1 89 ? -14.545 3.679 -1.517 1.00 92.56 89 ALA A C 1
ATOM 719 O O . ALA A 1 89 ? -13.623 3.027 -1.991 1.00 92.56 89 ALA A O 1
ATOM 720 N N . GLU A 1 90 ? -14.848 4.907 -1.943 1.00 93.06 90 GLU A N 1
ATOM 721 C CA . GLU A 1 90 ? -14.118 5.616 -2.997 1.00 93.06 90 GLU A CA 1
ATOM 722 C C . GLU A 1 90 ? -12.637 5.795 -2.638 1.00 93.06 90 GLU A C 1
ATOM 724 O O . GLU A 1 90 ? -11.763 5.352 -3.384 1.00 93.06 90 GLU A O 1
ATOM 729 N N . ASP A 1 91 ? -12.353 6.366 -1.466 1.00 93.06 91 ASP A N 1
ATOM 730 C CA . ASP A 1 91 ? -10.984 6.592 -0.999 1.00 93.06 91 ASP A CA 1
ATOM 731 C C . ASP A 1 91 ? -10.232 5.275 -0.795 1.00 93.06 91 ASP A C 1
ATOM 733 O O . ASP A 1 91 ? -9.056 5.154 -1.141 1.00 93.06 91 ASP A O 1
ATOM 737 N N . PHE A 1 92 ? -10.910 4.260 -0.250 1.00 94.38 92 PHE A N 1
ATOM 738 C CA . PHE A 1 92 ? -10.302 2.950 -0.046 1.00 94.38 92 PHE A CA 1
ATOM 739 C C . PHE A 1 92 ? -9.947 2.277 -1.376 1.00 94.38 92 PHE A C 1
ATOM 741 O O . PHE A 1 92 ? -8.867 1.700 -1.503 1.00 94.38 92 PHE A O 1
ATOM 748 N N . MET A 1 93 ? -10.802 2.393 -2.394 1.00 94.19 93 MET A N 1
ATOM 749 C CA . MET A 1 93 ? -10.494 1.897 -3.738 1.00 94.19 93 MET A CA 1
ATOM 750 C C . MET A 1 93 ? -9.356 2.691 -4.376 1.00 94.19 93 MET A C 1
ATOM 752 O O . MET A 1 93 ? -8.442 2.090 -4.934 1.00 94.19 93 MET A O 1
ATOM 756 N N . ALA A 1 94 ? -9.344 4.019 -4.227 1.00 92.50 94 ALA A N 1
ATOM 757 C CA . ALA A 1 94 ? -8.239 4.851 -4.694 1.00 92.50 94 ALA A CA 1
ATOM 758 C C . ALA A 1 94 ? -6.913 4.442 -4.034 1.00 92.50 94 ALA A C 1
ATOM 760 O O . ALA A 1 94 ? -5.892 4.344 -4.718 1.00 92.50 94 ALA A O 1
ATOM 761 N N . PHE A 1 95 ? -6.915 4.145 -2.734 1.00 94.12 95 PHE A N 1
ATOM 762 C CA . PHE A 1 95 ? -5.760 3.590 -2.035 1.00 94.12 95 PHE A CA 1
ATOM 763 C C . PHE A 1 95 ? -5.287 2.268 -2.661 1.00 94.12 95 PHE A C 1
ATOM 765 O O . PHE A 1 95 ? -4.113 2.148 -3.017 1.00 94.12 95 PHE A O 1
ATOM 772 N N . ILE A 1 96 ? -6.185 1.291 -2.825 1.00 92.56 96 ILE A N 1
ATOM 773 C CA . ILE A 1 96 ? -5.844 -0.028 -3.379 1.00 92.56 96 ILE A CA 1
ATOM 774 C C . ILE A 1 96 ? -5.287 0.090 -4.802 1.00 92.56 96 ILE A C 1
ATOM 776 O O . ILE A 1 96 ? -4.236 -0.478 -5.114 1.00 92.56 96 ILE A O 1
ATOM 780 N N . ASP A 1 97 ? -5.975 0.844 -5.657 1.00 90.06 97 ASP A N 1
ATOM 781 C CA . ASP A 1 97 ? -5.628 0.988 -7.067 1.00 90.06 97 ASP A CA 1
ATOM 782 C C . ASP A 1 97 ? -4.257 1.682 -7.210 1.00 90.06 97 ASP A C 1
ATOM 784 O O . ASP A 1 97 ? -3.396 1.242 -7.978 1.00 90.06 97 ASP A O 1
ATOM 788 N N . ASN A 1 98 ? -3.982 2.714 -6.401 1.00 90.44 98 ASN A N 1
ATOM 789 C CA . ASN A 1 98 ? -2.675 3.375 -6.395 1.00 90.44 98 ASN A CA 1
ATOM 790 C C . ASN A 1 98 ? -1.569 2.491 -5.795 1.00 90.44 98 ASN A C 1
ATOM 792 O O . ASN A 1 98 ? -0.443 2.528 -6.294 1.00 90.44 98 ASN A O 1
ATOM 796 N N . LEU A 1 99 ? -1.860 1.671 -4.781 1.00 89.75 99 LEU A N 1
ATOM 797 C CA . LEU A 1 99 ? -0.894 0.726 -4.216 1.00 89.75 99 LEU A CA 1
ATOM 798 C C . LEU A 1 99 ? -0.431 -0.303 -5.254 1.00 89.75 99 LEU A C 1
ATOM 800 O O . LEU A 1 99 ? 0.766 -0.588 -5.334 1.00 89.75 99 LEU A O 1
ATOM 804 N N . ALA A 1 100 ? -1.352 -0.827 -6.068 1.00 86.75 100 ALA A N 1
ATOM 805 C CA . ALA A 1 100 ? -1.013 -1.739 -7.157 1.00 86.75 100 ALA A CA 1
ATOM 806 C C . ALA A 1 100 ? -0.064 -1.067 -8.163 1.00 86.75 100 ALA A C 1
ATOM 808 O O . ALA A 1 100 ? 0.978 -1.625 -8.501 1.00 86.75 100 ALA A O 1
ATOM 809 N N . VAL A 1 101 ? -0.355 0.176 -8.562 1.00 85.06 101 VAL A N 1
ATOM 810 C CA . VAL A 1 101 ? 0.495 0.948 -9.484 1.00 85.06 101 VAL A CA 1
ATOM 811 C C . VAL A 1 101 ? 1.879 1.231 -8.889 1.00 85.06 101 VAL A C 1
ATOM 813 O O . VAL A 1 101 ? 2.883 1.121 -9.587 1.00 85.06 101 VAL A O 1
ATOM 816 N N . VAL A 1 102 ? 1.967 1.557 -7.598 1.00 84.81 102 VAL A N 1
ATOM 817 C CA . VAL A 1 102 ? 3.244 1.811 -6.903 1.00 84.81 102 VAL A CA 1
ATOM 818 C C . VAL A 1 102 ? 4.137 0.566 -6.847 1.00 84.81 102 VAL A C 1
ATOM 820 O O . VAL A 1 102 ? 5.361 0.694 -6.814 1.00 84.81 102 VAL A O 1
ATOM 823 N N . GLN A 1 103 ? 3.542 -0.627 -6.864 1.00 81.00 103 GLN A N 1
ATOM 824 C CA . GLN A 1 103 ? 4.267 -1.897 -6.877 1.00 81.00 103 GLN A CA 1
ATOM 825 C C . GLN A 1 103 ? 4.741 -2.322 -8.270 1.00 81.00 103 GLN A C 1
ATOM 827 O O . GLN A 1 103 ? 5.546 -3.245 -8.365 1.00 81.00 103 GLN A O 1
ATOM 832 N N . THR A 1 104 ? 4.285 -1.672 -9.343 1.00 74.38 104 THR A N 1
ATOM 833 C CA . THR A 1 104 ? 4.776 -1.962 -10.698 1.00 74.38 104 THR A CA 1
ATOM 834 C C . THR A 1 104 ? 6.175 -1.389 -10.930 1.00 74.38 104 THR A C 1
ATOM 836 O O . THR A 1 104 ? 6.564 -0.379 -10.336 1.00 74.38 104 THR A O 1
ATOM 839 N N . GLU A 1 105 ? 6.952 -2.036 -11.803 1.00 62.12 105 GLU A N 1
ATOM 840 C CA . GLU A 1 105 ? 8.253 -1.503 -12.216 1.00 62.12 105 GLU A CA 1
ATOM 841 C C . GLU A 1 105 ? 8.081 -0.145 -12.924 1.00 62.12 105 GLU A C 1
ATOM 843 O O . GLU A 1 105 ? 7.103 0.054 -13.645 1.00 62.12 105 GLU A O 1
ATOM 848 N N . PRO A 1 106 ? 9.001 0.818 -12.759 1.00 61.28 106 PRO A N 1
ATOM 849 C CA . PRO A 1 106 ? 8.936 2.090 -13.481 1.00 61.28 106 PRO A CA 1
ATOM 850 C C . PRO A 1 106 ? 9.024 1.875 -15.002 1.00 61.28 106 PRO A C 1
ATOM 852 O O . PRO A 1 106 ? 9.813 1.061 -15.478 1.00 61.28 106 PRO A O 1
ATOM 855 N N . ALA A 1 107 ? 8.261 2.659 -15.771 1.00 57.50 107 ALA A N 1
ATOM 856 C CA . ALA A 1 107 ? 8.164 2.538 -17.231 1.00 57.50 107 ALA A CA 1
ATOM 857 C C . ALA A 1 107 ? 9.517 2.549 -17.985 1.00 57.50 107 ALA A C 1
ATOM 859 O O . ALA A 1 107 ? 9.666 1.748 -18.904 1.00 57.50 107 ALA A O 1
ATOM 860 N N . PRO A 1 108 ? 10.537 3.345 -17.597 1.00 53.38 108 PRO A N 1
ATOM 861 C CA . PRO A 1 108 ? 11.865 3.256 -18.210 1.00 53.38 108 PRO A CA 1
ATOM 862 C C . PRO A 1 108 ? 12.550 1.895 -18.020 1.00 53.38 108 PRO A C 1
ATOM 864 O O . PRO A 1 108 ? 13.223 1.424 -18.930 1.00 53.38 108 PRO A O 1
ATOM 867 N N . LEU A 1 109 ? 12.358 1.233 -16.871 1.00 54.03 109 LEU A N 1
ATOM 868 C CA . LEU A 1 109 ? 12.919 -0.102 -16.623 1.00 54.03 109 LEU A CA 1
ATOM 869 C C . LEU A 1 109 ? 12.118 -1.192 -17.341 1.00 54.03 109 LEU A C 1
ATOM 871 O O . LEU A 1 109 ? 12.714 -2.140 -17.839 1.00 54.03 109 LEU A O 1
ATOM 875 N N . GLN A 1 110 ? 10.798 -1.028 -17.476 1.00 56.12 110 GLN A N 1
ATOM 876 C CA . GLN A 1 110 ? 9.989 -1.908 -18.326 1.00 56.12 110 GLN A CA 1
ATOM 877 C C . GLN A 1 110 ? 10.407 -1.804 -19.800 1.00 56.12 110 GLN A C 1
ATOM 879 O O . GLN A 1 110 ? 10.574 -2.825 -20.463 1.00 56.12 110 GLN A O 1
ATOM 884 N N . ALA A 1 111 ? 10.630 -0.584 -20.302 1.00 54.91 111 ALA A N 1
ATOM 885 C CA . ALA A 1 111 ? 11.121 -0.344 -21.656 1.00 54.91 111 ALA A CA 1
ATOM 886 C C . ALA A 1 111 ? 12.539 -0.897 -21.860 1.00 54.91 111 ALA A C 1
ATOM 888 O O . ALA A 1 111 ? 12.816 -1.473 -22.906 1.00 54.91 111 ALA A O 1
ATOM 889 N N . LEU A 1 112 ? 13.415 -0.787 -20.855 1.00 54.53 112 LEU A N 1
ATOM 890 C CA . LEU A 1 112 ? 14.752 -1.379 -20.894 1.00 54.53 112 LEU A CA 1
ATOM 891 C C . LEU A 1 112 ? 14.712 -2.913 -20.883 1.00 54.53 112 LEU A C 1
ATOM 893 O O . LEU A 1 112 ? 15.431 -3.532 -21.660 1.00 54.53 112 LEU A O 1
ATOM 897 N N . ASN A 1 113 ? 13.861 -3.530 -20.059 1.00 53.34 113 ASN A N 1
ATOM 898 C CA . ASN A 1 113 ? 13.641 -4.979 -20.083 1.00 53.34 113 ASN A CA 1
ATOM 899 C C . ASN A 1 113 ? 13.123 -5.423 -21.460 1.00 53.34 113 ASN A C 1
ATOM 901 O O . ASN A 1 113 ? 13.659 -6.368 -22.030 1.00 53.34 113 ASN A O 1
ATOM 905 N N . LEU A 1 114 ? 12.151 -4.697 -22.028 1.00 55.22 114 LEU A N 1
ATOM 906 C CA . LEU A 1 114 ? 11.596 -4.968 -23.356 1.00 55.22 114 LEU A CA 1
ATOM 907 C C . LEU A 1 114 ? 12.650 -4.824 -24.467 1.00 55.22 114 LEU A C 1
ATOM 909 O O . LEU A 1 114 ? 12.762 -5.709 -25.315 1.00 55.22 114 LEU A O 1
ATOM 913 N N . ALA A 1 115 ? 13.453 -3.758 -24.428 1.00 52.19 115 ALA A N 1
ATOM 914 C CA . ALA A 1 115 ? 14.548 -3.515 -25.366 1.00 52.19 115 ALA A CA 1
ATOM 915 C C . ALA A 1 115 ? 15.683 -4.545 -25.220 1.00 52.19 115 ALA A C 1
ATOM 917 O O . ALA A 1 115 ? 16.247 -4.978 -26.222 1.00 52.19 115 ALA A O 1
ATOM 918 N N . GLY A 1 116 ? 15.974 -4.997 -23.995 1.00 50.78 116 GLY A N 1
ATOM 919 C CA . GLY A 1 116 ? 16.947 -6.054 -23.709 1.00 50.78 116 GLY A CA 1
ATOM 920 C C . GLY A 1 116 ? 16.563 -7.404 -24.320 1.00 50.78 116 GLY A C 1
ATOM 921 O O . GLY A 1 116 ? 17.426 -8.108 -24.839 1.00 50.78 116 GLY A O 1
ATOM 922 N N . THR A 1 117 ? 15.269 -7.736 -24.365 1.00 55.06 117 THR A N 1
ATOM 923 C CA . THR A 1 117 ? 14.754 -8.912 -25.099 1.00 55.06 117 THR A CA 1
ATOM 924 C C . THR A 1 117 ? 14.873 -8.806 -26.626 1.00 55.06 117 THR A C 1
ATOM 926 O O . THR A 1 117 ? 14.668 -9.803 -27.313 1.00 55.06 117 THR A O 1
ATOM 929 N N . GLY A 1 118 ? 15.199 -7.627 -27.169 1.00 55.59 118 GLY A N 1
ATOM 930 C CA . GLY A 1 118 ? 15.282 -7.348 -28.607 1.00 55.59 118 GLY A CA 1
ATOM 931 C C . GLY A 1 118 ? 16.699 -7.252 -29.186 1.00 55.59 118 GLY A C 1
ATOM 932 O O . GLY A 1 118 ? 16.853 -6.799 -30.320 1.00 55.59 118 GLY A O 1
ATOM 933 N N . ILE A 1 119 ? 17.751 -7.642 -28.456 1.00 50.03 119 ILE A N 1
ATOM 934 C CA . ILE A 1 119 ? 19.136 -7.541 -28.951 1.00 50.03 119 ILE A CA 1
ATOM 935 C C . ILE A 1 119 ? 19.457 -8.743 -29.852 1.00 50.03 119 ILE A C 1
ATOM 937 O O . ILE A 1 119 ? 20.051 -9.728 -29.425 1.00 50.03 119 ILE A O 1
ATOM 941 N N . GLY A 1 120 ? 19.033 -8.660 -31.115 1.00 52.75 120 GLY A N 1
ATOM 942 C CA . GLY A 1 120 ? 19.327 -9.651 -32.159 1.00 52.75 120 GLY A CA 1
ATOM 943 C C . GLY A 1 120 ? 20.251 -9.175 -33.287 1.00 52.75 120 GLY A C 1
ATOM 944 O O . GLY A 1 120 ? 20.537 -9.965 -34.179 1.00 52.75 120 GLY A O 1
ATOM 945 N N . PHE A 1 121 ? 20.714 -7.915 -33.300 1.00 54.34 121 PHE A N 1
ATOM 946 C CA . PHE A 1 121 ? 21.331 -7.328 -34.509 1.00 54.34 121 PHE A CA 1
ATOM 947 C C . PHE A 1 121 ? 22.517 -6.377 -34.272 1.00 54.34 121 PHE A C 1
ATOM 949 O O . PHE A 1 121 ? 22.793 -5.528 -35.115 1.00 54.34 121 PHE A O 1
ATOM 956 N N . ILE A 1 122 ? 23.243 -6.493 -33.155 1.00 57.09 122 ILE A N 1
ATOM 957 C CA . ILE A 1 122 ? 24.468 -5.700 -32.939 1.00 57.09 122 ILE A CA 1
ATOM 958 C C . ILE A 1 122 ? 25.677 -6.639 -33.068 1.00 57.09 122 ILE A C 1
ATOM 960 O O . ILE A 1 122 ? 25.985 -7.350 -32.111 1.00 57.09 122 ILE A O 1
ATOM 964 N N . PRO A 1 123 ? 26.369 -6.684 -34.225 1.00 53.06 123 PRO A N 1
ATOM 965 C CA . PRO A 1 123 ? 27.507 -7.575 -34.460 1.00 53.06 123 PRO A CA 1
ATOM 966 C C . PRO A 1 123 ? 28.799 -7.051 -33.801 1.00 53.06 123 PRO A C 1
ATOM 968 O O . PRO A 1 123 ? 29.856 -7.030 -34.422 1.00 53.06 123 PRO A O 1
ATOM 971 N N . TRP A 1 124 ? 28.730 -6.620 -32.536 1.00 63.94 124 TRP A N 1
ATOM 972 C CA . TRP A 1 124 ? 29.881 -6.139 -31.766 1.00 63.94 124 TRP A CA 1
ATOM 973 C C . TRP A 1 124 ? 29.860 -6.700 -30.341 1.00 63.94 124 TRP A C 1
ATOM 975 O O . TRP A 1 124 ? 28.942 -6.456 -29.558 1.00 63.94 124 TRP A O 1
ATOM 985 N N . HIS A 1 125 ? 30.904 -7.450 -29.989 1.00 57.28 125 HIS A N 1
ATOM 986 C CA . HIS A 1 125 ? 31.022 -8.188 -28.726 1.00 57.28 125 HIS A CA 1
ATOM 987 C C . HIS A 1 125 ? 31.127 -7.274 -27.489 1.00 57.28 125 HIS A C 1
ATOM 989 O O . HIS A 1 125 ? 30.627 -7.635 -26.425 1.00 57.28 125 HIS A O 1
ATOM 995 N N . TRP A 1 126 ? 31.701 -6.071 -27.617 1.00 59.28 126 TRP A N 1
ATOM 996 C CA . TRP A 1 126 ? 31.777 -5.092 -26.522 1.00 59.28 126 TRP A CA 1
ATOM 997 C C . TRP A 1 126 ? 30.420 -4.439 -26.217 1.00 59.28 126 TRP A C 1
ATOM 999 O O . TRP A 1 126 ? 30.088 -4.235 -25.051 1.00 59.28 126 TRP A O 1
ATOM 1009 N N . ALA A 1 127 ? 29.602 -4.172 -27.240 1.00 58.44 127 ALA A N 1
ATOM 1010 C CA . ALA A 1 127 ? 28.266 -3.597 -27.079 1.00 58.44 127 ALA A CA 1
ATOM 1011 C C . ALA A 1 127 ? 27.317 -4.599 -26.410 1.00 58.44 127 ALA A C 1
ATOM 1013 O O . ALA A 1 127 ? 26.530 -4.236 -25.536 1.00 58.44 127 ALA A O 1
ATOM 1014 N N . LEU A 1 128 ? 27.452 -5.879 -26.767 1.00 59.09 128 LEU A N 1
ATOM 1015 C CA . LEU A 1 128 ? 26.741 -6.978 -26.121 1.00 59.09 128 LEU A CA 1
ATOM 1016 C C . LEU A 1 128 ? 27.151 -7.102 -24.643 1.00 59.09 128 LEU A C 1
ATOM 1018 O O . LEU A 1 128 ? 26.283 -7.165 -23.775 1.00 59.09 128 LEU A O 1
ATOM 1022 N N . ALA A 1 129 ? 28.451 -7.055 -24.330 1.00 58.16 129 ALA A N 1
ATOM 1023 C CA . ALA A 1 129 ? 28.944 -7.102 -22.950 1.00 58.16 129 ALA A CA 1
ATOM 1024 C C . ALA A 1 129 ? 28.481 -5.898 -22.104 1.00 58.16 129 ALA A C 1
ATOM 1026 O O . ALA A 1 129 ? 28.018 -6.078 -20.976 1.00 58.16 129 ALA A O 1
ATOM 1027 N N . ALA A 1 130 ? 28.543 -4.682 -22.655 1.00 60.16 130 ALA A N 1
ATOM 1028 C CA . ALA A 1 130 ? 28.037 -3.477 -22.001 1.00 60.16 130 ALA A CA 1
ATOM 1029 C C . ALA A 1 130 ? 26.519 -3.565 -21.767 1.00 60.16 130 ALA A C 1
ATOM 1031 O O . ALA A 1 130 ? 26.049 -3.302 -20.661 1.00 60.16 130 ALA A O 1
ATOM 1032 N N . GLY A 1 131 ? 25.755 -4.029 -22.762 1.00 56.00 131 GLY A N 1
ATOM 1033 C CA . GLY A 1 131 ? 24.312 -4.253 -22.646 1.00 56.00 131 GLY A CA 1
ATOM 1034 C C . GLY A 1 131 ? 23.942 -5.289 -21.577 1.00 56.00 131 GLY A C 1
ATOM 1035 O O . GLY A 1 131 ? 23.017 -5.065 -20.792 1.00 56.00 131 GLY A O 1
ATOM 1036 N N . LEU A 1 132 ? 24.690 -6.394 -21.474 1.00 57.12 132 LEU A N 1
ATOM 1037 C CA . LEU A 1 132 ? 24.516 -7.395 -20.412 1.00 57.12 132 LEU A CA 1
ATOM 1038 C C . LEU A 1 132 ? 24.828 -6.825 -19.015 1.00 57.12 132 LEU A C 1
ATOM 1040 O O . LEU A 1 132 ? 24.082 -7.073 -18.068 1.00 57.12 132 LEU A O 1
ATOM 1044 N N . ALA A 1 133 ? 25.879 -6.014 -18.870 1.00 55.03 133 ALA A N 1
ATOM 1045 C CA . ALA A 1 133 ? 26.212 -5.376 -17.593 1.00 55.03 133 ALA A CA 1
ATOM 1046 C C . ALA A 1 133 ? 25.185 -4.296 -17.184 1.00 55.03 133 ALA A C 1
ATOM 1048 O O . ALA A 1 133 ? 24.800 -4.195 -16.012 1.00 55.03 133 ALA A O 1
ATOM 1049 N N . MET A 1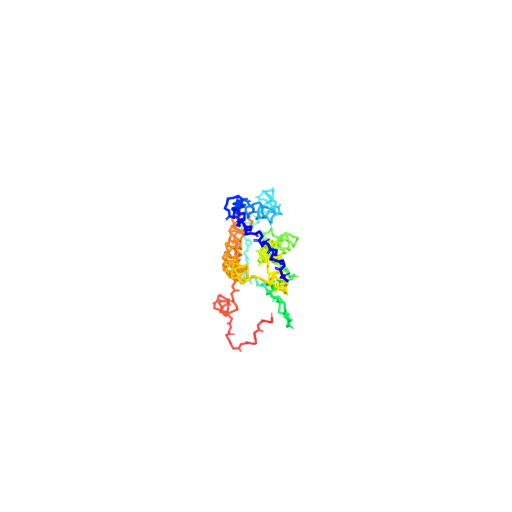 134 ? 24.689 -3.513 -18.148 1.00 55.94 134 MET A N 1
ATOM 1050 C CA . MET A 1 134 ? 23.661 -2.489 -17.926 1.00 55.94 134 MET A CA 1
ATOM 1051 C C . MET A 1 134 ? 22.299 -3.108 -17.589 1.00 55.94 134 MET A C 1
ATOM 1053 O O . MET A 1 134 ? 21.616 -2.642 -16.679 1.00 55.94 134 MET A O 1
ATOM 1057 N N . SER A 1 135 ? 21.908 -4.192 -18.261 1.00 50.69 135 SER A N 1
ATOM 1058 C CA . SER A 1 135 ? 20.654 -4.896 -17.954 1.00 50.69 135 SER A CA 1
ATOM 1059 C C . SER A 1 135 ? 20.694 -5.557 -16.573 1.00 50.69 135 SER A C 1
ATOM 1061 O O . SER A 1 135 ? 19.750 -5.406 -15.796 1.00 50.69 135 SER A O 1
ATOM 1063 N N . ALA A 1 136 ? 21.805 -6.203 -16.200 1.00 48.31 136 ALA A N 1
ATOM 1064 C CA . ALA A 1 136 ? 21.961 -6.798 -14.872 1.00 48.31 136 ALA A CA 1
ATOM 1065 C C . ALA A 1 136 ? 21.893 -5.756 -13.736 1.00 48.31 136 ALA A C 1
ATOM 1067 O O . ALA A 1 136 ? 21.222 -5.980 -12.722 1.00 48.31 136 ALA A O 1
ATOM 1068 N N . SER A 1 137 ? 22.532 -4.593 -13.910 1.00 47.81 137 SER A N 1
ATOM 1069 C CA . SER A 1 137 ? 22.470 -3.494 -12.931 1.00 47.81 137 SER A CA 1
ATOM 1070 C C . SER A 1 137 ? 21.078 -2.851 -12.857 1.00 47.81 137 SER A C 1
ATOM 1072 O O . SER A 1 137 ? 20.585 -2.580 -11.757 1.00 47.81 137 SER A O 1
ATOM 1074 N N . ALA A 1 138 ? 20.385 -2.701 -13.987 1.00 52.78 138 ALA A N 1
ATOM 1075 C CA . ALA A 1 138 ? 19.014 -2.199 -14.030 1.00 52.78 138 ALA A CA 1
ATOM 1076 C C . ALA A 1 138 ? 18.002 -3.115 -13.313 1.00 52.78 138 ALA A C 1
ATOM 1078 O O . ALA A 1 138 ? 17.147 -2.625 -12.569 1.00 52.78 138 ALA A O 1
ATOM 1079 N N . ILE A 1 139 ? 18.126 -4.441 -13.461 1.00 49.53 139 ILE A N 1
ATOM 1080 C CA . ILE A 1 139 ? 17.251 -5.425 -12.795 1.00 49.53 139 ILE A CA 1
ATOM 1081 C C . ILE A 1 139 ? 17.436 -5.387 -11.266 1.00 49.53 139 ILE A C 1
ATOM 1083 O O . ILE A 1 139 ? 16.456 -5.4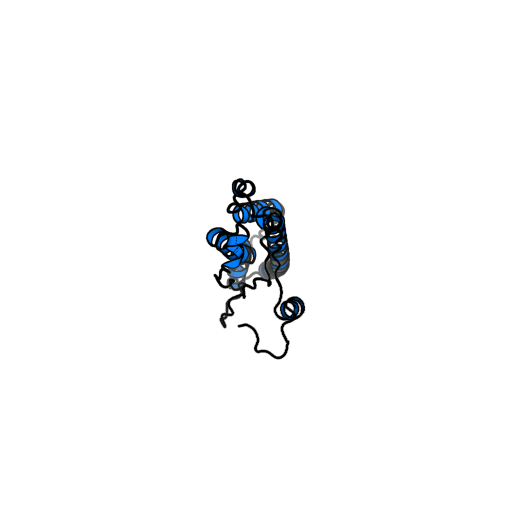32 -10.511 1.00 49.53 139 ILE A O 1
ATOM 1087 N N . ALA A 1 140 ? 18.678 -5.268 -10.783 1.00 50.53 140 ALA A N 1
ATOM 1088 C CA . ALA A 1 140 ? 18.966 -5.148 -9.350 1.00 50.53 140 ALA A CA 1
ATOM 1089 C C . ALA A 1 140 ? 18.468 -3.811 -8.761 1.00 50.53 140 ALA A C 1
ATOM 1091 O O . ALA A 1 140 ? 17.923 -3.776 -7.648 1.00 50.53 140 ALA A O 1
ATOM 1092 N N . GLY A 1 141 ? 18.588 -2.722 -9.529 1.00 53.44 141 GLY A N 1
ATOM 1093 C CA . GLY A 1 141 ? 18.029 -1.413 -9.189 1.00 53.44 141 GLY A CA 1
ATOM 1094 C C . GLY A 1 141 ? 16.502 -1.441 -9.069 1.00 53.44 141 GLY A C 1
ATOM 1095 O O . GLY A 1 141 ? 15.959 -0.985 -8.061 1.00 53.44 141 GLY A O 1
ATOM 1096 N N . SER A 1 142 ? 15.808 -2.062 -10.031 1.00 55.53 142 SER A N 1
ATOM 1097 C CA . SER A 1 142 ? 14.336 -2.121 -10.108 1.00 55.53 142 SER A CA 1
ATOM 1098 C C . SER A 1 142 ? 13.688 -2.629 -8.815 1.00 55.53 142 SER A C 1
ATOM 1100 O O . SER A 1 142 ? 12.867 -1.944 -8.197 1.00 55.53 142 SER A O 1
ATOM 1102 N N . LYS A 1 143 ? 14.134 -3.793 -8.317 1.00 57.78 143 LYS A N 1
ATOM 1103 C CA . LYS A 1 143 ? 13.579 -4.415 -7.099 1.00 57.78 143 LYS A CA 1
ATOM 1104 C C . LYS A 1 143 ? 13.747 -3.534 -5.860 1.00 57.78 143 LYS A C 1
ATOM 1106 O O . LYS A 1 143 ? 12.880 -3.518 -4.985 1.00 57.78 143 LYS A O 1
ATOM 1111 N N . THR A 1 144 ? 14.861 -2.812 -5.771 1.00 65.31 144 THR A N 1
ATOM 1112 C CA . THR A 1 144 ? 15.158 -1.929 -4.636 1.00 65.31 144 THR A CA 1
ATOM 1113 C C . THR A 1 144 ? 14.295 -0.673 -4.679 1.00 65.31 144 THR A C 1
ATOM 1115 O O . THR A 1 144 ? 13.749 -0.263 -3.650 1.00 65.31 144 THR A O 1
ATOM 1118 N N . ILE A 1 145 ? 14.108 -0.090 -5.864 1.00 65.75 145 ILE A N 1
ATOM 1119 C CA . ILE A 1 145 ? 13.324 1.135 -6.029 1.00 65.75 145 ILE A CA 1
ATOM 1120 C C . ILE A 1 145 ? 11.833 0.853 -5.787 1.00 65.75 145 ILE A C 1
ATOM 1122 O O . ILE A 1 145 ? 11.191 1.601 -5.052 1.00 65.75 145 ILE A O 1
ATOM 1126 N N . THR A 1 146 ? 11.284 -0.253 -6.296 1.00 67.25 146 THR A N 1
ATOM 1127 C CA . THR A 1 146 ? 9.878 -0.639 -6.057 1.00 67.25 146 THR A CA 1
ATOM 1128 C C . THR A 1 146 ? 9.585 -0.897 -4.573 1.00 67.25 146 THR A C 1
ATOM 1130 O O . THR A 1 146 ? 8.544 -0.480 -4.054 1.00 67.25 146 THR A O 1
ATOM 1133 N N . LYS A 1 147 ? 10.523 -1.516 -3.839 1.00 73.50 147 LYS A N 1
ATOM 1134 C CA . LYS A 1 147 ? 10.407 -1.684 -2.379 1.00 73.50 147 LYS A CA 1
ATOM 1135 C C . LYS A 1 147 ? 10.384 -0.341 -1.650 1.00 73.50 147 LYS A C 1
ATOM 1137 O O . LYS A 1 147 ? 9.511 -0.125 -0.811 1.00 73.50 147 LYS A O 1
ATOM 1142 N N . ARG A 1 148 ? 11.307 0.569 -1.986 1.00 79.12 148 ARG A N 1
ATOM 1143 C CA . ARG A 1 148 ? 11.370 1.915 -1.387 1.00 79.12 148 ARG A CA 1
ATOM 1144 C C . ARG A 1 148 ? 10.107 2.725 -1.674 1.00 79.12 148 ARG A C 1
ATOM 1146 O O . ARG A 1 148 ? 9.554 3.321 -0.756 1.00 79.12 148 ARG A O 1
ATOM 1153 N N . ARG A 1 149 ? 9.611 2.684 -2.913 1.00 82.12 149 ARG A N 1
ATOM 1154 C CA . ARG A 1 149 ? 8.339 3.298 -3.321 1.00 82.12 149 ARG A CA 1
ATOM 1155 C C . ARG A 1 149 ? 7.166 2.817 -2.496 1.00 82.12 149 ARG A C 1
ATOM 1157 O O . ARG A 1 149 ?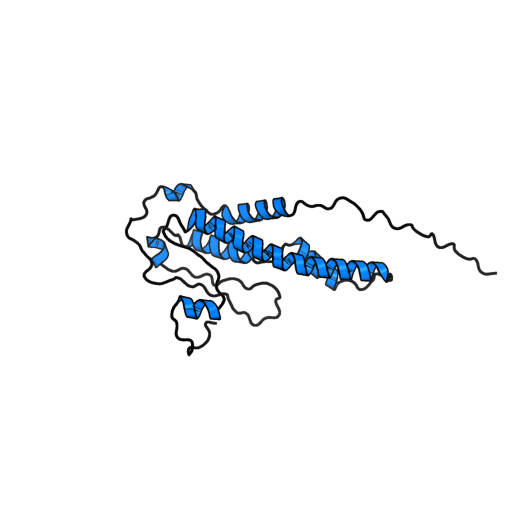 6.420 3.625 -1.956 1.00 82.12 149 ARG A O 1
ATOM 1164 N N . THR A 1 150 ? 7.027 1.500 -2.394 1.00 85.19 150 THR A N 1
ATOM 1165 C CA . THR A 1 150 ? 5.919 0.881 -1.668 1.00 85.19 150 THR A CA 1
ATOM 1166 C C . THR A 1 150 ? 5.967 1.262 -0.191 1.00 85.19 150 THR A C 1
ATOM 1168 O O . THR A 1 150 ? 4.948 1.660 0.366 1.00 85.19 150 THR A O 1
ATOM 1171 N N . ALA A 1 151 ? 7.151 1.211 0.431 1.00 87.00 151 ALA A N 1
ATOM 1172 C CA . ALA A 1 151 ? 7.331 1.610 1.825 1.00 87.00 151 ALA A CA 1
ATOM 1173 C C . ALA A 1 151 ? 6.957 3.082 2.049 1.00 87.00 151 ALA A C 1
ATOM 1175 O O . ALA A 1 151 ? 6.176 3.387 2.945 1.00 87.00 151 ALA A O 1
ATOM 1176 N N . LYS A 1 152 ? 7.445 3.979 1.189 1.00 88.19 152 LYS A N 1
ATOM 1177 C CA . LYS A 1 152 ? 7.183 5.416 1.287 1.00 88.19 152 LYS A CA 1
ATOM 1178 C C . LYS A 1 152 ? 5.722 5.782 1.037 1.00 88.19 152 LYS A C 1
ATOM 1180 O O . LYS A 1 152 ? 5.169 6.632 1.726 1.00 88.19 152 LYS A O 1
ATOM 1185 N N . TYR A 1 153 ? 5.084 5.131 0.068 1.00 91.62 153 TYR A N 1
ATOM 1186 C CA . TYR A 1 153 ? 3.655 5.286 -0.171 1.00 91.62 153 TYR A CA 1
ATOM 1187 C C . TYR A 1 153 ? 2.846 4.895 1.071 1.00 91.62 153 TYR A C 1
ATOM 1189 O O . TYR A 1 153 ? 2.030 5.680 1.544 1.00 91.62 153 TYR A O 1
ATOM 1197 N N . LEU A 1 154 ? 3.117 3.716 1.643 1.00 93.50 154 LEU A N 1
ATOM 1198 C CA . LEU A 1 154 ? 2.437 3.253 2.855 1.00 93.50 154 LEU A CA 1
ATOM 1199 C C . LEU A 1 154 ? 2.722 4.151 4.062 1.00 93.50 154 LEU A C 1
ATOM 1201 O O . LEU A 1 154 ? 1.832 4.349 4.881 1.00 93.50 154 LEU A O 1
ATOM 1205 N N . GLU A 1 155 ? 3.929 4.700 4.182 1.00 93.25 155 GLU A N 1
ATOM 1206 C CA . GLU A 1 155 ? 4.272 5.667 5.226 1.00 93.25 155 GLU A CA 1
ATOM 1207 C C . GLU A 1 155 ? 3.396 6.923 5.130 1.00 93.25 155 GLU A C 1
ATOM 1209 O O . GLU A 1 155 ? 2.759 7.298 6.113 1.00 93.25 155 GLU A O 1
ATOM 1214 N N . ILE A 1 156 ? 3.302 7.528 3.941 1.00 91.50 156 ILE A N 1
ATOM 1215 C CA . ILE A 1 156 ? 2.509 8.743 3.712 1.00 91.50 156 ILE A CA 1
ATOM 1216 C C . ILE A 1 156 ? 1.021 8.470 3.931 1.00 91.50 156 ILE A C 1
ATOM 1218 O O . ILE A 1 156 ? 0.368 9.202 4.669 1.00 91.50 156 ILE A O 1
ATOM 1222 N N . VAL A 1 157 ? 0.481 7.400 3.342 1.00 93.31 157 VAL A N 1
ATOM 1223 C CA . VAL A 1 157 ? -0.947 7.078 3.468 1.00 93.31 157 VAL A CA 1
ATOM 1224 C C . VAL A 1 157 ? -1.312 6.728 4.916 1.00 93.31 157 VAL A C 1
ATOM 1226 O O . VAL A 1 157 ? -2.362 7.145 5.403 1.00 93.31 157 VAL A O 1
ATOM 1229 N N . ASN A 1 158 ? -0.451 6.012 5.648 1.00 94.75 158 ASN A N 1
ATOM 1230 C CA . ASN A 1 158 ? -0.690 5.775 7.071 1.00 94.75 158 ASN A CA 1
ATOM 1231 C C . ASN A 1 158 ? -0.650 7.076 7.865 1.00 94.75 158 ASN A C 1
ATOM 1233 O O . ASN A 1 158 ? -1.572 7.333 8.628 1.00 94.75 158 ASN A O 1
ATOM 1237 N N . ARG A 1 159 ? 0.370 7.916 7.670 1.00 92.81 159 ARG A N 1
ATOM 1238 C CA . ARG A 1 159 ? 0.502 9.189 8.387 1.00 92.81 159 ARG A CA 1
ATOM 1239 C C . ARG A 1 159 ? -0.690 10.116 8.141 1.00 92.81 159 ARG A C 1
ATOM 1241 O O . ARG A 1 159 ? -1.223 10.666 9.100 1.00 92.81 159 ARG A O 1
ATOM 1248 N N . ASP A 1 160 ? -1.099 10.263 6.884 1.00 90.38 160 ASP A N 1
ATOM 1249 C CA . ASP A 1 160 ? -2.022 11.320 6.464 1.00 90.38 160 ASP A CA 1
ATOM 1250 C C . ASP A 1 160 ? -3.488 10.860 6.396 1.00 90.38 160 ASP A C 1
ATOM 1252 O O . ASP A 1 160 ? -4.386 11.697 6.480 1.00 90.38 160 ASP A O 1
ATOM 1256 N N . TYR A 1 161 ? -3.757 9.553 6.265 1.00 91.19 161 TYR A N 1
ATOM 1257 C CA . TYR A 1 161 ? -5.119 9.030 6.093 1.00 91.19 161 TYR A CA 1
ATOM 1258 C C . TYR A 1 161 ? -5.550 8.030 7.178 1.00 91.19 161 TYR A C 1
ATOM 1260 O O . TYR A 1 161 ? -6.581 8.253 7.816 1.00 91.19 161 TYR A O 1
ATOM 1268 N N . PHE A 1 162 ? -4.789 6.956 7.433 1.00 92.06 162 PHE A N 1
ATOM 1269 C CA . PHE A 1 162 ? -5.226 5.890 8.359 1.00 92.06 162 PHE A CA 1
ATOM 1270 C C . PHE A 1 162 ? -4.945 6.181 9.844 1.00 92.06 162 PHE A C 1
ATOM 1272 O O . PHE A 1 162 ? -5.829 5.965 10.673 1.00 92.06 162 PHE A O 1
ATOM 1279 N N . ASN A 1 163 ? -3.771 6.717 10.199 1.00 91.19 163 ASN A N 1
ATOM 1280 C CA . ASN A 1 163 ? -3.396 6.999 11.592 1.00 91.19 163 ASN A CA 1
ATOM 1281 C C . ASN A 1 163 ? -4.357 7.986 12.278 1.00 91.19 163 ASN A C 1
ATOM 1283 O O . ASN A 1 163 ? -4.736 7.715 13.418 1.00 91.19 163 ASN A O 1
ATOM 1287 N N . PRO A 1 164 ? -4.820 9.078 11.626 1.00 88.88 164 PRO A N 1
ATOM 1288 C CA . PRO A 1 164 ? -5.819 9.970 12.223 1.00 88.88 164 PRO A CA 1
ATOM 1289 C C . PRO A 1 164 ? -7.146 9.276 12.569 1.00 88.88 164 PRO A C 1
ATOM 1291 O O . PRO A 1 164 ? -7.918 9.790 13.370 1.00 88.88 164 PRO A O 1
ATOM 1294 N N . ARG A 1 165 ? -7.407 8.104 11.977 1.00 88.19 165 ARG A N 1
ATOM 1295 C CA . ARG A 1 165 ? -8.597 7.269 12.197 1.00 88.19 165 ARG A CA 1
ATOM 1296 C C . ARG A 1 165 ? -8.315 6.070 13.115 1.00 88.19 165 ARG A C 1
ATOM 1298 O O . ARG A 1 165 ? -9.126 5.154 13.191 1.00 88.19 165 ARG A O 1
ATOM 1305 N N . GLY A 1 166 ? -7.154 6.041 13.779 1.00 88.12 166 GLY A N 1
ATOM 1306 C CA . GLY A 1 166 ? -6.749 4.951 14.673 1.00 88.12 166 GLY A CA 1
ATOM 1307 C C . GLY A 1 166 ? -6.398 3.643 13.957 1.00 88.12 166 GLY A C 1
ATOM 1308 O O . GLY A 1 166 ? -6.386 2.585 14.583 1.00 88.12 166 GLY A O 1
ATOM 1309 N N . LEU A 1 167 ? -6.124 3.694 12.651 1.00 91.38 167 LEU A N 1
ATOM 1310 C CA . LEU A 1 167 ? -5.832 2.525 11.827 1.00 91.38 167 LEU A CA 1
ATOM 1311 C C . LEU A 1 167 ? -4.415 2.573 11.261 1.00 91.38 167 LEU A C 1
ATOM 1313 O O . LEU A 1 167 ? -3.815 3.632 11.104 1.00 91.38 167 LEU A O 1
ATOM 1317 N N . LYS A 1 168 ? -3.902 1.400 10.891 1.00 93.12 168 LYS A N 1
ATOM 1318 C CA . LYS A 1 168 ? -2.653 1.247 10.148 1.00 93.12 168 LYS A CA 1
ATOM 1319 C C . LYS A 1 168 ? -2.824 0.159 9.102 1.00 93.12 168 LYS A C 1
ATOM 1321 O O . LYS A 1 168 ? -3.322 -0.923 9.401 1.00 93.12 168 LYS A O 1
ATOM 1326 N N . VAL A 1 169 ? -2.347 0.427 7.897 1.00 93.88 169 VAL A N 1
ATOM 1327 C CA . VAL A 1 169 ? -2.279 -0.541 6.807 1.00 93.88 169 VAL A CA 1
ATOM 1328 C C . VAL A 1 169 ? -0.845 -1.009 6.614 1.00 93.88 169 VAL A C 1
ATOM 1330 O O . VAL A 1 169 ? 0.121 -0.251 6.741 1.00 93.88 169 VAL A O 1
ATOM 1333 N N . SER A 1 170 ? -0.681 -2.297 6.342 1.00 91.44 170 SER A N 1
ATOM 1334 C CA . SER A 1 170 ? 0.610 -2.930 6.094 1.00 91.44 170 SER A CA 1
ATOM 1335 C C . SER A 1 170 ? 0.435 -4.104 5.137 1.00 91.44 170 SER A C 1
ATOM 1337 O O . SER A 1 170 ? -0.649 -4.672 5.025 1.00 91.44 170 SER A O 1
ATOM 1339 N N . LEU A 1 171 ? 1.506 -4.435 4.422 1.00 90.62 171 LEU A N 1
ATOM 1340 C CA . LEU A 1 171 ? 1.542 -5.569 3.509 1.00 90.62 171 LEU A CA 1
ATOM 1341 C C . LEU A 1 171 ? 2.157 -6.768 4.212 1.00 90.62 171 LEU A C 1
ATOM 1343 O O . LEU A 1 171 ? 3.243 -6.655 4.777 1.00 90.62 171 LEU A O 1
ATOM 1347 N N . TYR A 1 172 ? 1.486 -7.907 4.108 1.00 86.50 172 TYR A N 1
ATOM 1348 C CA . TYR A 1 172 ? 1.944 -9.178 4.647 1.00 86.50 172 TYR A CA 1
ATOM 1349 C C . TYR A 1 172 ? 2.049 -10.203 3.526 1.00 86.50 172 TYR A C 1
ATOM 1351 O O . TYR A 1 172 ? 1.312 -10.135 2.540 1.00 86.50 172 TYR A O 1
ATOM 1359 N N . LYS A 1 173 ? 2.988 -11.136 3.676 1.00 83.38 173 LYS A N 1
ATOM 1360 C CA . LYS A 1 173 ? 2.946 -12.401 2.945 1.00 83.38 173 LYS A CA 1
ATOM 1361 C C . LYS A 1 173 ? 1.956 -13.329 3.638 1.00 83.38 173 LYS A C 1
ATOM 1363 O O . LYS A 1 173 ? 1.711 -13.163 4.831 1.00 83.38 173 LYS A O 1
ATOM 1368 N N . ASP A 1 174 ? 1.448 -14.316 2.915 1.00 78.12 174 ASP A N 1
ATOM 1369 C CA . ASP A 1 174 ? 0.455 -15.258 3.439 1.00 78.12 174 ASP A CA 1
ATOM 1370 C C . ASP A 1 174 ? 0.921 -15.916 4.746 1.00 78.12 174 ASP A C 1
ATOM 1372 O O . ASP A 1 174 ? 0.193 -15.898 5.736 1.00 78.12 174 ASP A O 1
ATOM 1376 N N . ASP A 1 175 ? 2.167 -16.399 4.789 1.00 77.19 175 ASP A N 1
ATOM 1377 C CA . ASP A 1 175 ? 2.738 -17.059 5.971 1.00 77.19 175 ASP A CA 1
ATOM 1378 C C . ASP A 1 175 ? 2.786 -16.128 7.198 1.00 77.19 175 ASP A C 1
ATOM 1380 O O . ASP A 1 175 ? 2.429 -16.528 8.308 1.00 77.19 175 ASP A O 1
ATOM 1384 N N . ASP A 1 176 ? 3.159 -14.860 6.989 1.00 81.25 176 ASP A N 1
ATOM 1385 C CA . ASP A 1 176 ? 3.237 -13.847 8.049 1.00 81.25 176 ASP A CA 1
ATOM 1386 C C . ASP A 1 176 ? 1.839 -13.404 8.512 1.00 81.25 176 ASP A C 1
ATOM 1388 O O . ASP A 1 176 ? 1.620 -13.094 9.688 1.00 81.25 176 ASP A O 1
ATOM 1392 N N . LEU A 1 177 ? 0.871 -13.383 7.589 1.00 82.00 177 LEU A N 1
ATOM 1393 C CA . LEU A 1 177 ? -0.503 -12.989 7.866 1.00 82.00 177 LEU A CA 1
ATOM 1394 C C . LEU A 1 177 ? -1.167 -13.970 8.834 1.00 82.00 177 LEU A C 1
ATOM 1396 O O . LEU A 1 177 ? -1.808 -13.526 9.785 1.00 82.00 177 LEU A O 1
ATOM 1400 N N . PHE A 1 178 ? -0.997 -15.282 8.641 1.00 77.38 178 PHE A N 1
ATOM 1401 C CA . PHE A 1 178 ? -1.638 -16.296 9.488 1.00 77.38 178 PHE A CA 1
ATOM 1402 C C . PHE A 1 178 ? -1.266 -16.153 10.969 1.00 77.38 178 PHE A C 1
ATOM 1404 O O . PHE A 1 178 ? -2.142 -16.257 11.834 1.00 77.38 178 PHE A O 1
ATOM 1411 N N . GLY A 1 179 ? 0.001 -15.838 11.256 1.00 73.94 179 GLY A N 1
ATOM 1412 C CA . GLY A 1 179 ? 0.468 -15.545 12.612 1.00 73.94 179 GLY A CA 1
ATOM 1413 C C . GLY A 1 179 ? -0.172 -14.285 13.203 1.00 73.94 179 GLY A C 1
ATOM 1414 O O . GLY A 1 179 ? -0.518 -14.265 14.385 1.00 73.94 179 GLY A O 1
ATOM 1415 N N . LEU A 1 180 ? -0.399 -13.258 12.377 1.00 76.19 180 LEU A N 1
ATOM 1416 C CA . LEU A 1 180 ? -1.006 -11.992 12.793 1.00 76.19 180 LEU A CA 1
ATOM 1417 C C . LEU A 1 180 ? -2.501 -12.130 13.111 1.00 76.19 180 LEU A C 1
ATOM 1419 O O . LEU A 1 180 ? -2.961 -11.644 14.143 1.00 76.19 180 LEU A O 1
ATOM 1423 N N . ILE A 1 181 ? -3.265 -12.797 12.241 1.00 80.44 181 ILE A N 1
ATOM 1424 C CA . ILE A 1 181 ? -4.723 -12.935 12.396 1.00 80.44 181 ILE A CA 1
ATOM 1425 C C . ILE A 1 181 ? -5.131 -14.150 13.245 1.00 80.44 181 ILE A C 1
ATOM 1427 O O . ILE A 1 181 ? -6.320 -14.453 13.342 1.00 80.44 181 ILE A O 1
ATOM 1431 N N . ARG A 1 182 ? -4.159 -14.844 13.863 1.00 73.44 182 ARG A N 1
ATOM 1432 C CA . ARG A 1 182 ? -4.349 -16.092 14.631 1.00 73.44 182 ARG A CA 1
ATOM 1433 C C . ARG A 1 182 ? -5.196 -17.122 13.875 1.00 73.44 182 ARG A C 1
ATOM 1435 O O . ARG A 1 182 ? -6.030 -17.814 14.459 1.00 73.44 182 ARG A O 1
ATOM 1442 N N . TYR A 1 183 ? -5.011 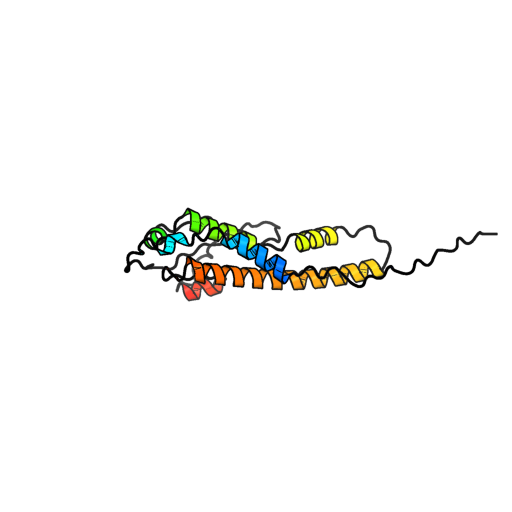-17.197 12.561 1.00 66.88 183 TYR A N 1
ATOM 1443 C CA . TYR A 1 183 ? -5.768 -18.109 11.715 1.00 66.88 183 TYR A CA 1
ATOM 1444 C C . TYR A 1 183 ? -5.065 -19.471 11.687 1.00 66.88 183 TYR A C 1
ATOM 1446 O O . TYR A 1 183 ? -3.845 -19.520 11.521 1.00 66.88 183 TYR A O 1
ATOM 1454 N N . PRO A 1 184 ? -5.791 -20.583 11.887 1.00 62.72 184 PRO A N 1
ATOM 1455 C CA . PRO A 1 184 ? -5.171 -21.893 12.013 1.00 62.72 184 PRO A CA 1
ATOM 1456 C C . PRO A 1 184 ? -4.509 -22.299 10.695 1.00 62.72 184 PRO A C 1
ATOM 1458 O O . PRO A 1 184 ? -5.162 -22.358 9.655 1.00 62.72 184 PRO A O 1
ATOM 1461 N N . SER A 1 185 ? -3.223 -22.644 10.762 1.00 61.59 185 SER A N 1
ATOM 1462 C CA . SER A 1 185 ? -2.368 -22.994 9.616 1.00 61.59 185 SER A CA 1
ATOM 1463 C C . SER A 1 185 ? -2.825 -24.240 8.836 1.00 61.59 185 SER A C 1
ATOM 1465 O O . SER A 1 185 ? -2.282 -24.535 7.780 1.00 61.59 185 SER A O 1
ATOM 1467 N N . ASN A 1 186 ? -3.820 -24.977 9.346 1.00 65.44 186 ASN A N 1
ATOM 1468 C CA . ASN A 1 186 ? -4.368 -26.213 8.772 1.00 65.44 186 ASN A CA 1
ATOM 1469 C C . ASN A 1 186 ? -5.620 -25.980 7.894 1.00 65.44 186 ASN A C 1
ATOM 1471 O O . ASN A 1 186 ? -6.534 -26.801 7.842 1.00 65.44 186 ASN A O 1
ATOM 1475 N N . ARG A 1 187 ? -5.736 -24.812 7.266 1.00 60.88 187 ARG A N 1
ATOM 1476 C CA . ARG A 1 187 ? -6.857 -24.444 6.387 1.00 60.88 187 ARG A CA 1
ATOM 1477 C C . ARG A 1 187 ? -6.328 -24.220 4.965 1.00 60.88 187 ARG A C 1
ATOM 1479 O O . ARG A 1 187 ? -5.154 -23.885 4.814 1.00 60.88 187 ARG A O 1
ATOM 1486 N N . PRO A 1 188 ? -7.166 -24.409 3.927 1.00 62.00 188 PRO A N 1
ATOM 1487 C CA . PRO A 1 188 ? -6.759 -24.156 2.549 1.00 62.00 188 PRO A CA 1
ATOM 1488 C C . PRO A 1 188 ? -6.235 -22.724 2.402 1.00 62.00 188 PRO A C 1
ATOM 1490 O O . PRO A 1 188 ? -6.775 -21.800 3.016 1.00 62.00 188 PRO A O 1
ATOM 1493 N N . LYS A 1 189 ? -5.170 -22.562 1.606 1.00 59.75 189 LYS A N 1
ATOM 1494 C CA . LYS A 1 189 ? -4.581 -21.250 1.320 1.00 59.75 189 LYS A CA 1
ATOM 1495 C C . LYS A 1 189 ? -5.671 -20.320 0.789 1.00 59.75 189 LYS A C 1
ATOM 1497 O O . LYS A 1 189 ? -6.469 -20.726 -0.056 1.00 59.75 189 LYS A O 1
ATOM 1502 N N . LEU A 1 190 ? -5.724 -19.107 1.334 1.00 58.34 190 LEU A N 1
ATOM 1503 C CA . LEU A 1 190 ? -6.586 -18.053 0.813 1.00 58.34 190 LEU A CA 1
ATOM 1504 C C . LEU A 1 190 ? -6.085 -17.765 -0.606 1.00 58.34 190 LEU A C 1
ATOM 1506 O O . LEU A 1 190 ? -4.893 -17.533 -0.783 1.00 58.34 190 LEU A O 1
ATOM 1510 N N . ALA A 1 191 ? -6.975 -17.961 -1.577 1.00 50.06 191 ALA A N 1
ATOM 1511 C CA . ALA A 1 191 ? -6.664 -17.974 -3.003 1.00 50.06 191 ALA A CA 1
ATOM 1512 C C . ALA A 1 191 ? -5.983 -16.690 -3.488 1.00 50.06 191 ALA A C 1
ATOM 1514 O O . ALA A 1 191 ? -6.316 -15.605 -2.957 1.00 50.06 191 ALA A O 1
#

InterPro domains:
  IPR053221 Burnettramic acid biosynthesis protein [PTHR38887] (18-172)

Secondary structure (DSSP, 8-state):
-PPP------PPP---S-----HHHHHHHHHHHHTTT--GGGGGS---TT---SS----PBP---S---SPPPBP----GGGGGGT--HHHHHHHHHHHHHHHSPPHHHHHHHHHHTT------HHHHHHHHHHHHHHHHHHHHHHHHHHHHHHHHHIIIIIGGGT-------HHHHHHHTT--TTSPPP-

pLDDT: mean 70.55, std 17.4, range [36.25, 94.75]

Foldseek 3Di:
DDDDDPDPPPDDDPPDDDPPPVVVVVLVVLLCVLCVLQDLVLLPPDLPPDQDDPADDDWAFDDDPDPDPAGGATDLDDDPSVVSLVQDSVSVSSLRVSLSVLLGFDPVLVVLVVVLVVPPDDPDPVVVVVSVVVNVVSVVVRVVSSVVSNVVSQVCCCVRPAVSSVGHDDDDDQVRVCVVRVPDPPDPRDD

Radius of gyration: 24.23 Å; chains: 1; bounding box: 65×45×76 Å